Protein AF-A0A7V4SNP7-F1 (afdb_monomer_lit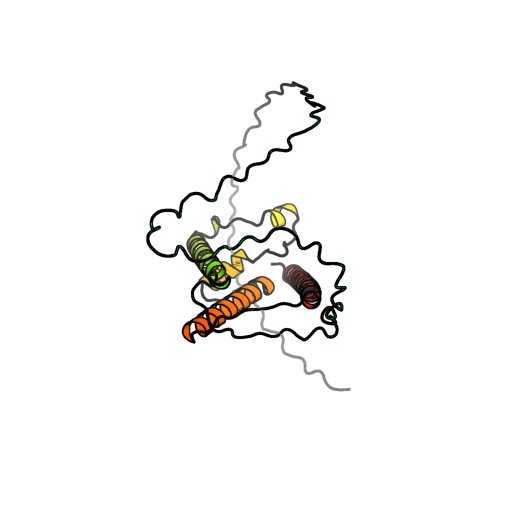e)

Radius of gyration: 34.46 Å; chains: 1; bounding box: 73×53×109 Å

Secondary structure (DSSP, 8-state):
-----PPPPPPP---------------PPP-----------------------------------S--S--SS----------------------------------EEEEPPTTPPPPHHHHHHHHHHHHHHHHHHHHHS-GGGSPP-HHHHHHSS--TTTTHHHHHHHHHTT-HHHHHHH-HHHHHHHHHHHHHHHHHHHHHHTTEEEE-PPPHHHHHHHHHHHHHHHHHHHHHHHHHT-

pLDDT: mean 73.19, std 19.23, range [41.56, 97.31]

Sequence (242 aa):
MALRRALPAPPGRRRALAGRRLDGPERHPGVGSRGRRARPEGTSGHGRPAGGRLRGAGSGLEGCRSHLRTARGAARACRIGPGGVGQGGSRPREGLPRVGGEAPMKIRPARARRGDVPPAWVFVALGGVLFAAGALAVSLLPERFHPQCGFHAVSGHPCPTCGATRSVLLLARLRPLDAFRTNPLFASAVAVVLLWIGAGVAARLAGRNLYVEVGAREEKWWWFALLGAFLVNWVYLWRAGV

Foldseek 3Di:
DDDDDDDDDDDDPDDDPDDDPPPDPDDDDDDDDDDDDDDDDDDDDDDDDDDDDDDDPDDDPPDPPDPPDDDDDDPDDPPDDDDDPDDDDPDPPPDDPPPPDDDPWDWDWDQDDDPDDPDPLVVVVVVVVVVLVVLLVVLPDDPVPPDDDPCCVPPVADDLCRQLSVLSSCVNVVNLVVSCLSQVVNSVVVVVSVVVSVVQVVCVVVSIGTDGDADPVNVVVVVVVNVVVSVVRRVSCRVVVD

Structure (mmCIF, N/CA/C/O backbone):
data_AF-A0A7V4SNP7-F1
#
_entry.id   AF-A0A7V4SNP7-F1
#
loop_
_atom_site.group_PDB
_atom_site.id
_atom_site.type_symbol
_atom_site.label_atom_id
_atom_site.label_alt_id
_atom_site.label_comp_id
_atom_site.label_asym_id
_atom_site.label_entity_id
_atom_site.label_seq_id
_atom_site.pdbx_PDB_ins_code
_atom_site.Cartn_x
_atom_site.Cartn_y
_atom_site.Cartn_z
_atom_site.occupancy
_atom_site.B_iso_or_equiv
_atom_site.auth_seq_id
_atom_site.auth_comp_id
_atom_site.auth_asym_id
_atom_site.auth_atom_id
_atom_site.pdbx_PDB_model_num
ATOM 1 N N . MET A 1 1 ? -24.433 -30.015 -32.289 1.00 44.31 1 MET A N 1
ATOM 2 C CA . MET A 1 1 ? -23.596 -29.437 -33.365 1.00 44.31 1 MET A CA 1
ATOM 3 C C . MET A 1 1 ? -24.005 -27.985 -33.565 1.00 44.31 1 MET A C 1
ATOM 5 O O . MET A 1 1 ? -24.957 -27.722 -34.281 1.00 44.31 1 MET A O 1
ATOM 9 N N . ALA A 1 2 ? -23.364 -27.054 -32.855 1.00 47.72 2 ALA A N 1
ATOM 10 C CA . ALA A 1 2 ? -23.685 -25.628 -32.910 1.00 47.72 2 ALA A CA 1
ATOM 11 C C . ALA A 1 2 ? -22.497 -24.867 -33.513 1.00 47.72 2 ALA A C 1
ATOM 13 O O . ALA A 1 2 ? -21.365 -24.997 -33.043 1.00 47.72 2 ALA A O 1
ATOM 14 N N . LEU A 1 3 ? -22.777 -24.129 -34.590 1.00 47.72 3 LEU A N 1
ATOM 15 C CA . LEU A 1 3 ? -21.830 -23.364 -35.396 1.00 47.72 3 LEU A CA 1
ATOM 16 C C . LEU A 1 3 ? -21.031 -22.363 -34.545 1.00 47.72 3 LEU A C 1
ATOM 18 O O . LEU A 1 3 ? -21.571 -21.375 -34.047 1.00 47.72 3 LEU A O 1
ATOM 22 N N . ARG A 1 4 ? -19.711 -22.568 -34.464 1.00 49.66 4 ARG A N 1
ATOM 23 C CA . ARG A 1 4 ? -18.749 -21.524 -34.090 1.00 49.66 4 ARG A CA 1
ATOM 24 C C . ARG A 1 4 ? -18.678 -20.502 -35.225 1.00 49.66 4 ARG A C 1
ATOM 26 O O . ARG A 1 4 ? -18.083 -20.770 -36.264 1.00 49.66 4 ARG A O 1
ATOM 33 N N . ARG A 1 5 ? -19.271 -19.324 -35.021 1.00 59.69 5 ARG A N 1
ATOM 34 C CA . ARG A 1 5 ? -19.014 -18.144 -35.856 1.00 59.69 5 ARG A CA 1
ATOM 35 C C . ARG A 1 5 ? -17.550 -17.734 -35.683 1.00 59.69 5 ARG A C 1
ATOM 37 O O . ARG A 1 5 ? -17.129 -17.378 -34.585 1.00 59.69 5 ARG A O 1
ATOM 44 N N . ALA A 1 6 ? -16.786 -17.834 -36.766 1.00 53.50 6 ALA A N 1
ATOM 45 C CA . ALA A 1 6 ? -15.424 -17.338 -36.861 1.00 53.50 6 ALA A CA 1
ATOM 46 C C . ALA A 1 6 ? -15.430 -15.808 -36.721 1.00 53.50 6 ALA A C 1
ATOM 48 O O . ALA A 1 6 ? -16.070 -15.107 -37.503 1.00 53.50 6 ALA A O 1
ATOM 49 N N . LEU A 1 7 ? -14.744 -15.300 -35.698 1.00 66.00 7 LEU A N 1
ATOM 50 C CA . LEU A 1 7 ? -14.445 -13.877 -35.565 1.00 66.00 7 LEU A CA 1
ATOM 51 C C . LEU A 1 7 ? -13.391 -13.490 -36.619 1.00 66.00 7 LEU A C 1
ATOM 53 O O . LEU A 1 7 ? -12.417 -14.230 -36.786 1.00 66.00 7 LEU A O 1
ATOM 57 N N . PRO A 1 8 ? -13.550 -12.356 -37.322 1.00 62.28 8 PRO A N 1
ATOM 58 C CA . PRO A 1 8 ? -12.557 -11.877 -38.274 1.00 62.28 8 PRO A CA 1
ATOM 59 C C . PRO A 1 8 ? -11.259 -11.487 -37.554 1.00 62.28 8 PRO A C 1
ATOM 61 O O . PRO A 1 8 ? -11.272 -10.825 -36.515 1.00 62.28 8 PRO A O 1
ATOM 64 N N . ALA A 1 9 ? -10.130 -11.915 -38.120 1.00 64.62 9 ALA A N 1
ATOM 65 C CA . ALA A 1 9 ? -8.796 -11.582 -37.643 1.00 64.62 9 ALA A CA 1
ATOM 66 C C . ALA A 1 9 ? -8.545 -10.059 -37.710 1.00 64.62 9 ALA A C 1
ATOM 68 O O . ALA A 1 9 ? -8.960 -9.417 -38.678 1.00 64.62 9 ALA A O 1
ATOM 69 N N . PRO A 1 10 ? -7.850 -9.464 -36.722 1.00 65.94 10 PRO A N 1
ATOM 70 C CA . PRO A 1 10 ? -7.510 -8.049 -36.768 1.00 65.94 10 PRO A CA 1
ATOM 71 C C . PRO A 1 10 ? -6.549 -7.749 -37.937 1.00 65.94 10 PRO A C 1
ATOM 73 O O . PRO A 1 10 ? -5.595 -8.504 -38.156 1.00 65.94 10 PRO A O 1
ATOM 76 N N . PRO A 1 11 ? -6.760 -6.647 -38.682 1.00 61.69 11 PRO A N 1
ATOM 77 C CA . PRO A 1 11 ? -5.901 -6.259 -39.792 1.00 61.69 11 PRO A CA 1
ATOM 78 C C . PRO A 1 11 ? -4.483 -5.941 -39.303 1.00 61.69 11 PRO A C 1
ATOM 80 O O . PRO A 1 11 ? -4.262 -5.259 -38.300 1.00 61.69 11 PRO A O 1
ATOM 83 N N . GLY A 1 12 ? -3.512 -6.492 -40.028 1.00 47.59 12 GLY A N 1
ATOM 84 C CA . GLY A 1 12 ? -2.104 -6.524 -39.670 1.00 47.59 12 GLY A CA 1
ATOM 85 C C . GLY A 1 12 ? -1.452 -5.155 -39.475 1.00 47.59 12 GLY A C 1
ATOM 86 O O . GLY A 1 12 ? -1.421 -4.318 -40.373 1.00 47.59 12 GLY A O 1
ATOM 87 N N . ARG A 1 13 ? -0.759 -5.004 -38.341 1.00 52.72 13 ARG A N 1
ATOM 88 C CA . ARG A 1 13 ? 0.402 -4.114 -38.211 1.00 52.72 13 ARG A CA 1
ATOM 89 C C . ARG A 1 13 ? 1.592 -4.744 -38.939 1.00 52.72 13 ARG A C 1
ATOM 91 O O . ARG A 1 13 ? 2.485 -5.324 -38.329 1.00 52.72 13 ARG A O 1
ATOM 98 N N . ARG A 1 14 ? 1.599 -4.649 -40.266 1.00 53.78 14 ARG A N 1
ATOM 99 C CA . ARG A 1 14 ? 2.812 -4.791 -41.080 1.00 53.78 14 ARG A CA 1
ATOM 100 C C . ARG A 1 14 ? 3.051 -3.456 -41.780 1.00 53.78 14 ARG A C 1
ATOM 102 O O . ARG A 1 14 ? 2.162 -2.997 -42.482 1.00 53.78 14 ARG A O 1
ATOM 109 N N . ARG A 1 15 ? 4.273 -2.927 -41.621 1.00 49.66 15 ARG A N 1
ATOM 110 C CA . ARG A 1 15 ? 4.917 -1.770 -42.295 1.00 49.66 15 ARG A CA 1
ATOM 111 C C . ARG A 1 15 ? 5.108 -0.515 -41.436 1.00 49.66 15 ARG A C 1
ATOM 113 O O . ARG A 1 15 ? 4.323 0.418 -41.497 1.00 49.66 15 ARG A O 1
ATOM 120 N N . ALA A 1 16 ? 6.236 -0.494 -40.724 1.00 49.78 16 ALA A N 1
ATOM 121 C CA . ALA A 1 16 ? 7.155 0.651 -40.663 1.00 49.78 16 ALA A CA 1
ATOM 122 C C . ALA A 1 16 ? 8.521 0.191 -40.104 1.00 49.78 16 ALA A C 1
ATOM 124 O O . ALA A 1 16 ? 9.009 0.694 -39.101 1.00 49.78 16 ALA A O 1
ATOM 125 N N . LEU A 1 17 ? 9.125 -0.820 -40.734 1.00 54.94 17 LEU A N 1
ATOM 126 C CA . LEU A 1 17 ? 10.564 -1.085 -40.630 1.00 54.94 17 LEU A CA 1
ATOM 127 C C . LEU A 1 17 ? 11.127 -0.887 -42.034 1.00 54.94 17 LEU A C 1
ATOM 129 O O . LEU A 1 17 ? 11.341 -1.832 -42.786 1.00 54.94 17 LEU A O 1
ATOM 133 N N . ALA A 1 18 ? 11.252 0.383 -42.408 1.00 45.16 18 ALA A N 1
ATOM 134 C CA . ALA A 1 18 ? 11.969 0.822 -43.588 1.00 45.16 18 ALA A CA 1
ATOM 135 C C . ALA A 1 18 ? 13.131 1.697 -43.107 1.00 45.16 18 ALA A C 1
ATOM 137 O O . ALA A 1 18 ? 12.929 2.813 -42.642 1.00 45.16 18 ALA A O 1
ATOM 138 N N . GLY A 1 19 ? 14.337 1.134 -43.182 1.00 50.09 19 GLY A N 1
ATOM 139 C CA . GLY A 1 19 ? 15.565 1.870 -43.467 1.00 50.09 19 GLY A CA 1
ATOM 140 C C . GLY A 1 19 ? 16.048 2.903 -42.447 1.00 50.09 19 GLY A C 1
ATOM 141 O O . GLY A 1 19 ? 16.008 4.098 -42.713 1.00 50.09 19 GLY A O 1
ATOM 142 N N . ARG A 1 20 ? 16.707 2.443 -41.380 1.00 49.31 20 ARG A N 1
ATOM 143 C CA . ARG A 1 20 ? 17.979 3.064 -40.976 1.00 49.31 20 ARG A CA 1
ATOM 144 C C . ARG A 1 20 ? 19.061 1.995 -40.960 1.00 49.31 20 ARG A C 1
ATOM 146 O O . ARG A 1 20 ? 19.220 1.275 -39.982 1.00 49.31 20 ARG A O 1
ATOM 153 N N . ARG A 1 21 ? 19.782 1.904 -42.081 1.00 49.91 21 ARG A N 1
ATOM 154 C CA . ARG A 1 21 ? 21.168 1.437 -42.082 1.00 49.91 21 ARG A CA 1
ATOM 155 C C . ARG A 1 21 ? 21.954 2.427 -41.227 1.00 49.91 21 ARG A C 1
ATOM 157 O O . ARG A 1 21 ? 22.055 3.594 -41.591 1.00 49.91 21 ARG A O 1
ATOM 164 N N . LEU A 1 22 ? 22.452 1.972 -40.088 1.00 55.22 22 LEU A N 1
ATOM 165 C CA . LEU A 1 22 ? 23.609 2.576 -39.443 1.00 55.22 22 LEU A CA 1
ATOM 166 C C . LEU A 1 22 ? 24.763 1.611 -39.695 1.00 55.22 22 LEU A C 1
ATOM 168 O O . LEU A 1 22 ? 25.078 0.765 -38.867 1.00 55.22 22 LEU A O 1
ATOM 172 N N . ASP A 1 23 ? 25.319 1.708 -40.900 1.00 50.81 23 ASP A N 1
ATOM 173 C CA . ASP A 1 23 ? 26.666 1.233 -41.176 1.00 50.81 23 ASP A CA 1
ATOM 174 C C . ASP A 1 23 ? 27.617 2.248 -40.530 1.00 50.81 23 ASP A C 1
ATOM 176 O O . ASP A 1 23 ? 27.733 3.389 -40.977 1.00 50.81 23 ASP A O 1
ATOM 180 N N . GLY A 1 24 ? 28.244 1.852 -39.426 1.00 48.44 24 GLY A N 1
ATOM 181 C CA . GLY A 1 24 ? 29.235 2.652 -38.718 1.00 48.44 24 GLY A CA 1
ATOM 182 C C . GLY A 1 24 ? 30.066 1.761 -37.797 1.00 48.44 24 GLY A C 1
ATOM 183 O O . GLY A 1 24 ? 29.569 1.370 -36.742 1.00 48.44 24 GLY A O 1
ATOM 184 N N . PRO A 1 25 ? 31.309 1.399 -38.166 1.00 54.97 25 PRO A N 1
ATOM 185 C CA . PRO A 1 25 ? 32.201 0.659 -37.288 1.00 54.97 25 PRO A CA 1
ATOM 186 C C . PRO A 1 25 ? 32.805 1.62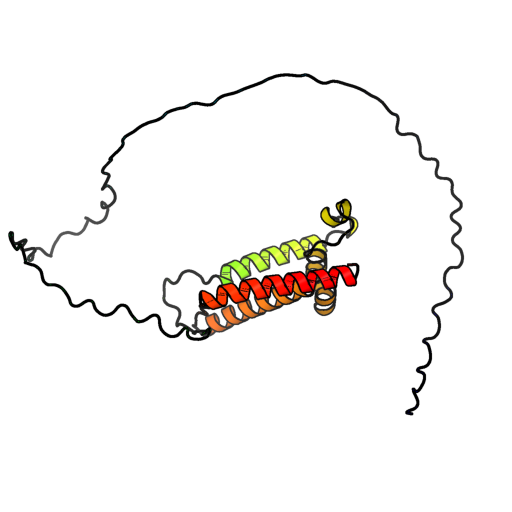6 -36.264 1.00 54.97 25 PRO A C 1
ATOM 188 O O . PRO A 1 25 ? 33.862 2.215 -36.499 1.00 54.97 25 PRO A O 1
ATOM 191 N N . GLU A 1 26 ? 32.144 1.805 -35.119 1.00 49.28 26 GLU A N 1
ATOM 192 C CA . GLU A 1 26 ? 32.788 2.447 -33.974 1.00 49.28 26 GLU A CA 1
ATOM 193 C C . GLU A 1 26 ? 33.845 1.503 -33.395 1.00 49.28 26 GLU A C 1
ATOM 195 O O . GLU A 1 26 ? 33.580 0.510 -32.718 1.00 49.28 26 GLU A O 1
ATOM 200 N N . ARG A 1 27 ? 35.090 1.831 -33.735 1.00 48.59 27 ARG A N 1
ATOM 201 C CA . ARG A 1 27 ? 36.311 1.294 -33.151 1.00 48.59 27 ARG A CA 1
ATOM 202 C C . ARG A 1 27 ? 36.305 1.602 -31.654 1.00 48.59 27 ARG A C 1
ATOM 204 O O . ARG A 1 27 ? 36.492 2.751 -31.267 1.00 48.59 27 ARG A O 1
ATOM 211 N N . HIS A 1 28 ? 36.146 0.584 -30.815 1.00 49.47 28 HIS A N 1
ATOM 212 C CA . HIS A 1 28 ? 36.450 0.701 -29.391 1.00 49.47 28 HIS A CA 1
ATOM 213 C C . HIS A 1 28 ? 37.970 0.859 -29.192 1.00 49.47 28 HIS A C 1
ATOM 215 O O . HIS A 1 28 ? 38.726 -0.025 -29.604 1.00 49.47 28 HIS A O 1
ATOM 221 N N . PRO A 1 29 ? 38.451 1.941 -28.548 1.00 56.22 29 PRO A N 1
ATOM 222 C CA . PRO A 1 29 ? 39.824 2.021 -28.074 1.00 56.22 29 PRO A CA 1
ATOM 223 C C . PRO A 1 29 ? 40.001 1.087 -26.874 1.00 56.22 29 PRO A C 1
ATOM 225 O O . PRO A 1 29 ? 39.192 1.080 -25.945 1.00 56.22 29 PRO A O 1
ATOM 228 N N . GLY A 1 30 ? 41.069 0.292 -26.911 1.00 44.97 30 GLY A N 1
ATOM 229 C CA . GLY A 1 30 ? 41.415 -0.675 -25.879 1.00 44.97 30 GLY A CA 1
ATOM 230 C C . GLY A 1 30 ? 41.588 -0.037 -24.503 1.00 44.97 30 GLY A C 1
ATOM 231 O O . GLY A 1 30 ? 42.415 0.851 -24.306 1.00 44.97 30 GLY A O 1
ATOM 232 N N . VAL A 1 31 ? 40.841 -0.553 -23.528 1.00 53.84 31 VAL A N 1
ATOM 233 C CA . VAL A 1 31 ? 41.118 -0.327 -22.111 1.00 53.84 31 VAL A CA 1
ATOM 234 C C . VAL A 1 31 ? 42.176 -1.338 -21.693 1.00 53.84 31 VAL A C 1
ATOM 236 O O . VAL A 1 31 ? 41.939 -2.544 -21.627 1.00 53.84 31 VAL A O 1
ATOM 239 N N . GLY A 1 32 ? 43.379 -0.811 -21.488 1.00 50.78 32 GLY A N 1
ATOM 240 C CA . GLY A 1 32 ? 44.572 -1.556 -21.134 1.00 50.78 32 GLY A CA 1
ATOM 241 C C . GLY A 1 32 ? 44.461 -2.271 -19.791 1.00 50.78 32 GLY A C 1
ATOM 242 O O . GLY A 1 32 ? 44.121 -1.699 -18.758 1.00 50.78 32 GLY A O 1
ATOM 243 N N . SER A 1 33 ? 44.866 -3.532 -19.820 1.00 54.66 33 SER A N 1
ATOM 244 C CA . SER A 1 33 ? 45.256 -4.349 -18.683 1.00 54.66 33 SER A CA 1
ATOM 245 C C . SER A 1 33 ? 46.573 -3.850 -18.065 1.00 54.66 33 SER A C 1
ATOM 247 O O . SER A 1 33 ? 47.650 -4.129 -18.591 1.00 54.66 33 SER A O 1
ATOM 249 N N . ARG A 1 34 ? 46.505 -3.151 -16.928 1.00 49.28 34 ARG A N 1
ATOM 250 C CA . ARG A 1 34 ? 47.595 -2.959 -15.943 1.00 49.28 34 ARG A CA 1
ATOM 251 C C . ARG A 1 34 ? 46.923 -2.708 -14.585 1.00 49.28 34 ARG A C 1
ATOM 253 O O . ARG A 1 34 ? 46.016 -1.901 -14.516 1.00 49.28 34 ARG A O 1
ATOM 260 N N . GLY A 1 35 ? 47.270 -3.319 -13.464 1.00 48.00 35 GLY A N 1
ATOM 261 C CA . GLY A 1 35 ? 48.339 -4.241 -13.148 1.00 48.00 35 GLY A CA 1
ATOM 262 C C . GLY A 1 35 ? 48.181 -4.697 -11.694 1.00 48.00 35 GLY A C 1
ATOM 263 O O . GLY A 1 35 ? 47.460 -4.099 -10.898 1.00 48.00 35 GLY A O 1
ATOM 264 N N . ARG A 1 36 ? 48.872 -5.791 -11.385 1.00 50.94 36 ARG A N 1
ATOM 265 C CA . ARG A 1 36 ? 49.057 -6.375 -10.055 1.00 50.94 36 ARG A CA 1
ATOM 266 C C . ARG A 1 36 ? 49.510 -5.347 -9.015 1.00 50.94 36 ARG A C 1
ATOM 268 O O . ARG A 1 36 ? 50.391 -4.545 -9.311 1.00 50.94 36 ARG A O 1
ATOM 275 N N . ARG A 1 37 ? 49.002 -5.510 -7.792 1.00 49.25 37 ARG A N 1
ATOM 276 C CA . ARG A 1 37 ? 49.623 -5.352 -6.453 1.00 49.25 37 ARG A CA 1
ATOM 277 C C . ARG A 1 37 ? 48.478 -5.561 -5.448 1.00 49.25 37 ARG A C 1
ATOM 279 O O . ARG A 1 37 ? 47.366 -5.153 -5.737 1.00 49.25 37 ARG A O 1
ATOM 286 N N . ALA A 1 38 ? 48.594 -6.128 -4.263 1.00 45.19 38 ALA A N 1
ATOM 287 C CA . ALA A 1 38 ? 49.540 -6.987 -3.571 1.00 45.19 38 ALA A CA 1
ATOM 288 C C . ALA A 1 38 ? 48.777 -7.347 -2.275 1.00 45.19 38 ALA A C 1
ATOM 290 O O . ALA A 1 38 ? 48.193 -6.456 -1.657 1.00 45.19 38 ALA A O 1
ATOM 291 N N . ARG A 1 39 ? 48.728 -8.629 -1.889 1.00 48.88 39 ARG A N 1
ATOM 292 C CA . ARG A 1 39 ? 48.327 -9.029 -0.527 1.00 48.88 39 ARG A CA 1
ATOM 293 C C . ARG A 1 39 ? 49.269 -8.360 0.482 1.00 48.88 39 ARG A C 1
ATOM 295 O O . ARG A 1 39 ? 50.459 -8.237 0.190 1.00 48.88 39 ARG A O 1
ATOM 302 N N . PRO A 1 40 ? 48.769 -8.071 1.689 1.00 59.38 40 PRO A N 1
ATOM 303 C CA . PRO A 1 40 ? 49.430 -8.703 2.819 1.00 59.38 40 PRO A CA 1
ATOM 304 C C . PRO A 1 40 ? 48.464 -9.482 3.708 1.00 59.38 40 PRO A C 1
ATOM 306 O O . PRO A 1 40 ? 47.294 -9.151 3.889 1.00 59.38 40 PRO A O 1
ATOM 309 N N . GLU A 1 41 ? 49.033 -10.572 4.200 1.00 48.53 41 GLU A N 1
ATOM 310 C CA . GLU A 1 41 ? 48.582 -11.442 5.270 1.00 48.53 41 GLU A CA 1
ATOM 311 C C . GLU A 1 41 ? 48.664 -10.734 6.629 1.00 48.53 41 GLU A C 1
ATOM 313 O O . GLU A 1 41 ? 49.432 -9.789 6.808 1.00 48.53 41 GLU A O 1
ATOM 318 N N . GLY A 1 42 ? 47.926 -11.270 7.602 1.00 45.31 42 GLY A N 1
ATOM 319 C CA . GLY A 1 42 ? 48.069 -10.964 9.026 1.00 45.31 42 GLY A CA 1
ATOM 320 C C . GLY A 1 42 ? 46.799 -10.340 9.608 1.00 45.31 42 GLY A C 1
ATOM 321 O O . GLY A 1 42 ? 46.217 -9.441 9.025 1.00 45.31 42 GLY A O 1
ATOM 322 N N . THR A 1 43 ? 46.257 -10.764 10.740 1.00 46.88 43 THR A N 1
ATOM 323 C CA . THR A 1 43 ? 46.727 -11.717 11.743 1.00 46.88 43 THR A CA 1
ATOM 324 C C . THR A 1 43 ? 45.537 -12.057 12.631 1.00 46.88 43 THR A C 1
ATOM 326 O O . THR A 1 43 ? 44.674 -11.229 12.913 1.00 46.88 43 THR A O 1
ATOM 329 N N . SER A 1 44 ? 45.541 -13.306 13.061 1.00 51.03 44 SER A N 1
ATOM 330 C CA . SER A 1 44 ? 44.788 -13.932 14.137 1.00 51.03 44 SER A CA 1
ATOM 331 C C . SER A 1 44 ? 44.599 -13.034 15.367 1.00 51.03 44 SER A C 1
ATOM 333 O O . SER A 1 44 ? 45.554 -12.441 15.859 1.00 51.03 44 SER A O 1
ATOM 335 N N . GLY A 1 45 ? 43.386 -13.020 15.922 1.00 47.75 45 GLY A N 1
ATOM 336 C CA . GLY A 1 45 ? 43.076 -12.343 17.181 1.00 47.75 45 GLY A CA 1
ATOM 337 C C . GLY A 1 45 ? 41.915 -13.010 17.907 1.00 47.75 45 GLY A C 1
ATOM 338 O O . GLY A 1 45 ? 40.805 -12.490 17.939 1.00 47.75 45 GLY A O 1
ATOM 339 N N . HIS A 1 46 ? 42.168 -14.197 18.460 1.00 50.97 46 HIS A N 1
ATOM 340 C CA . HIS A 1 46 ? 41.322 -14.819 19.474 1.00 50.97 46 HIS A CA 1
ATOM 341 C C . HIS A 1 46 ? 41.286 -13.946 20.735 1.00 50.97 46 HIS A C 1
ATOM 343 O O . HIS A 1 46 ? 42.328 -13.631 21.299 1.00 50.97 46 HIS A O 1
ATOM 349 N N . GLY A 1 47 ? 40.085 -13.632 21.217 1.00 46.66 47 GLY A N 1
ATOM 350 C CA . GLY A 1 47 ? 39.881 -12.958 22.496 1.00 46.66 47 GLY A CA 1
ATOM 351 C C . GLY A 1 47 ? 38.522 -13.300 23.092 1.00 46.66 47 GLY A C 1
ATOM 352 O O . GLY A 1 47 ? 37.601 -12.493 23.052 1.00 46.66 47 GLY A O 1
ATOM 353 N N . ARG A 1 48 ? 38.389 -14.513 23.642 1.00 50.56 48 ARG A N 1
ATOM 354 C CA . ARG A 1 48 ? 37.393 -14.804 24.684 1.00 50.56 48 ARG A CA 1
ATOM 355 C C . ARG A 1 48 ? 37.908 -14.222 26.003 1.00 50.56 48 ARG A C 1
ATOM 357 O O . ARG A 1 48 ? 39.019 -14.577 26.388 1.00 50.56 48 ARG A O 1
ATOM 364 N N . PRO A 1 49 ? 37.076 -13.509 26.771 1.00 60.31 49 PRO A N 1
ATOM 365 C CA . PRO A 1 49 ? 37.155 -13.584 28.216 1.00 60.31 49 PRO A CA 1
ATOM 366 C C . PRO A 1 49 ? 35.967 -14.374 28.764 1.00 60.31 49 PRO A C 1
ATOM 368 O O . PRO A 1 49 ? 34.796 -14.103 28.498 1.00 60.31 49 PRO A O 1
ATOM 371 N N . ALA A 1 50 ? 36.329 -15.402 29.520 1.00 46.69 50 ALA A N 1
ATOM 372 C CA . ALA A 1 50 ? 35.469 -16.120 30.431 1.00 46.69 50 ALA A CA 1
ATOM 373 C C . ALA A 1 50 ? 35.125 -15.250 31.654 1.00 46.69 50 ALA A C 1
ATOM 375 O O . ALA A 1 50 ? 35.918 -14.414 32.068 1.00 46.69 50 ALA A O 1
ATOM 376 N N . GLY A 1 51 ? 33.990 -15.559 32.283 1.00 47.94 51 GLY A N 1
ATOM 377 C CA . GLY A 1 51 ? 33.868 -15.538 33.742 1.00 47.94 51 GLY A CA 1
ATOM 378 C C . GLY A 1 51 ? 33.681 -14.179 34.418 1.00 47.94 51 GLY A C 1
ATOM 379 O O . GLY A 1 51 ? 34.636 -13.556 34.856 1.00 47.94 51 GLY A O 1
ATOM 380 N N . GLY A 1 52 ? 32.420 -13.819 34.661 1.00 46.16 52 GLY A N 1
ATOM 381 C CA . GLY A 1 52 ? 32.027 -12.816 35.651 1.00 46.16 52 GLY A CA 1
ATOM 382 C C . GLY A 1 52 ? 30.818 -13.306 36.441 1.00 46.16 52 GLY A C 1
ATOM 383 O O . GLY A 1 52 ? 29.678 -13.118 36.033 1.00 46.16 52 GLY A O 1
ATOM 384 N N . ARG A 1 53 ? 31.082 -14.009 37.545 1.00 47.66 53 ARG A N 1
ATOM 385 C CA . ARG A 1 53 ? 30.100 -14.474 38.530 1.00 47.66 53 ARG A CA 1
ATOM 386 C C . ARG A 1 53 ? 29.641 -13.305 39.416 1.00 47.66 53 ARG A C 1
ATOM 388 O O . ARG A 1 53 ? 30.471 -12.542 39.883 1.00 47.66 53 ARG A O 1
ATOM 395 N N . LEU A 1 54 ? 28.363 -13.377 39.795 1.00 47.56 54 LEU A N 1
ATOM 396 C CA . LEU A 1 54 ? 27.789 -13.049 41.110 1.00 47.56 54 LEU A CA 1
ATOM 397 C C . LEU A 1 54 ? 27.570 -11.584 41.543 1.00 47.56 54 LEU A C 1
ATOM 399 O O . LEU A 1 54 ? 28.492 -10.798 41.691 1.00 47.56 54 LEU A O 1
ATOM 403 N N . ARG A 1 55 ? 26.325 -11.408 42.018 1.00 47.72 55 ARG A N 1
ATOM 404 C CA . ARG A 1 55 ? 25.860 -10.616 43.174 1.00 47.72 55 ARG A CA 1
ATOM 405 C C . ARG A 1 55 ? 25.778 -9.099 43.009 1.00 47.72 55 ARG A C 1
ATOM 407 O O . ARG A 1 55 ? 26.767 -8.388 42.972 1.00 47.72 55 ARG A O 1
ATOM 414 N N . GLY A 1 56 ? 24.539 -8.627 43.097 1.00 41.56 56 GLY A N 1
ATOM 415 C CA . GLY A 1 56 ? 24.200 -7.234 43.345 1.00 41.56 56 GLY A CA 1
ATOM 416 C C . GLY A 1 56 ? 22.716 -7.091 43.650 1.00 41.56 56 GLY A C 1
ATOM 417 O O . GLY A 1 56 ? 21.973 -6.531 42.856 1.00 41.56 56 GLY A O 1
ATOM 418 N N . ALA A 1 57 ? 22.274 -7.647 44.781 1.00 50.72 57 ALA A N 1
ATOM 419 C CA . ALA A 1 57 ? 21.064 -7.174 45.438 1.00 50.72 57 ALA A CA 1
ATOM 420 C C . ALA A 1 57 ? 21.320 -5.715 45.842 1.00 50.72 57 ALA A C 1
ATOM 422 O O . ALA A 1 57 ? 22.194 -5.450 46.662 1.00 50.72 57 ALA A O 1
ATOM 423 N N . GLY A 1 58 ? 20.611 -4.788 45.206 1.00 42.88 58 GLY A N 1
ATOM 424 C CA . GLY A 1 58 ? 20.747 -3.353 45.420 1.00 42.88 58 GLY A CA 1
ATOM 425 C C . GLY A 1 58 ? 19.371 -2.715 45.438 1.00 42.88 58 GLY A C 1
ATOM 426 O O . GLY A 1 58 ? 18.828 -2.333 44.408 1.00 42.88 58 GLY A O 1
ATOM 427 N N . SER A 1 59 ? 18.809 -2.666 46.638 1.00 52.25 59 SER A N 1
ATOM 428 C CA . SER A 1 59 ? 17.785 -1.727 47.084 1.00 52.25 59 SER A CA 1
ATOM 429 C C . SER A 1 59 ? 18.004 -0.319 46.521 1.00 52.25 59 SER A C 1
ATOM 431 O O . SER A 1 59 ? 19.095 0.228 46.655 1.00 52.25 59 SER A O 1
ATOM 433 N N . GLY A 1 60 ? 16.955 0.285 45.965 1.00 42.88 60 GLY A N 1
ATOM 434 C CA . GLY A 1 60 ? 17.003 1.647 45.433 1.00 42.88 60 GLY A CA 1
ATOM 435 C C . GLY A 1 60 ? 15.614 2.251 45.271 1.00 42.88 60 GLY A C 1
ATOM 436 O O . GLY A 1 60 ? 15.228 2.666 44.184 1.00 42.88 60 GLY A O 1
ATOM 437 N N . LEU A 1 61 ? 14.843 2.247 46.360 1.00 51.19 61 LEU A N 1
ATOM 438 C CA . LEU A 1 61 ? 13.664 3.090 46.553 1.00 51.19 61 LEU A CA 1
ATOM 439 C C . LEU A 1 61 ? 14.097 4.566 46.616 1.00 51.19 61 LEU A C 1
ATOM 441 O O . LEU A 1 61 ? 14.115 5.154 47.689 1.00 51.19 61 LEU A O 1
ATOM 445 N N . GLU A 1 62 ? 14.448 5.181 45.490 1.00 52.56 62 GLU A N 1
ATOM 446 C CA . GLU A 1 62 ? 14.722 6.623 45.433 1.00 52.56 62 GLU A CA 1
ATOM 447 C C . GLU A 1 62 ? 14.087 7.233 44.186 1.00 52.56 62 GLU A C 1
ATOM 449 O O . GLU A 1 62 ? 14.673 7.323 43.114 1.00 52.56 62 GLU A O 1
ATOM 454 N N . GLY A 1 63 ? 12.828 7.642 44.334 1.00 44.84 63 GLY A N 1
ATOM 455 C CA . GLY A 1 63 ? 12.102 8.332 43.272 1.00 44.84 63 GLY A CA 1
ATOM 456 C C . GLY A 1 63 ? 10.735 8.861 43.691 1.00 44.84 63 GLY A C 1
ATOM 457 O O . GLY A 1 63 ? 9.838 8.935 42.865 1.00 44.84 63 GLY A O 1
ATOM 458 N N . CYS A 1 64 ? 10.541 9.191 44.973 1.00 43.06 64 CYS A N 1
ATOM 459 C CA . CYS A 1 64 ? 9.292 9.770 45.483 1.00 43.06 64 CYS A CA 1
ATOM 460 C C . CYS A 1 64 ? 9.571 10.992 46.379 1.00 43.06 64 CYS A C 1
ATOM 462 O O . CYS A 1 64 ? 9.111 11.079 47.516 1.00 43.06 64 CYS A O 1
ATOM 464 N N . ARG A 1 65 ? 10.364 11.947 45.874 1.00 52.94 65 ARG A N 1
ATOM 465 C CA . ARG A 1 65 ? 10.589 13.258 46.509 1.00 52.94 65 ARG A CA 1
ATOM 466 C C . ARG A 1 65 ? 10.402 14.388 45.497 1.00 52.94 65 ARG A C 1
ATOM 468 O O . ARG A 1 65 ? 11.361 14.837 44.885 1.00 52.94 65 ARG A O 1
ATOM 475 N N . SER A 1 66 ? 9.172 14.885 45.378 1.00 50.31 66 SER A N 1
ATOM 476 C CA . SER A 1 66 ? 8.931 16.264 44.908 1.00 50.31 66 SER A CA 1
ATOM 477 C C . SER A 1 66 ? 7.579 16.878 45.306 1.00 50.31 66 SER A C 1
ATOM 479 O O . SER A 1 66 ? 7.381 18.065 45.071 1.00 50.31 66 SER A O 1
ATOM 481 N N . HIS A 1 67 ? 6.682 16.173 46.007 1.00 48.22 67 HIS A N 1
ATOM 482 C CA . HIS A 1 67 ? 5.403 16.751 46.452 1.00 48.22 67 HIS A CA 1
ATOM 483 C C . HIS A 1 67 ? 5.278 16.845 47.979 1.00 48.22 67 HIS A C 1
ATOM 485 O O . HIS A 1 67 ? 4.426 16.214 48.591 1.00 48.22 67 HIS A O 1
ATOM 491 N N . LEU A 1 68 ? 6.119 17.679 48.598 1.00 50.28 68 LEU A N 1
ATOM 492 C CA . LEU A 1 68 ? 5.886 18.213 49.946 1.00 50.28 68 LEU A CA 1
ATOM 493 C C . LEU A 1 68 ? 6.206 19.713 49.977 1.00 50.28 68 LEU A C 1
ATOM 495 O O . LEU A 1 68 ? 7.205 20.154 50.536 1.00 50.28 68 LEU A O 1
ATOM 499 N N . ARG A 1 69 ? 5.322 20.513 49.378 1.00 52.44 69 ARG A N 1
ATOM 500 C CA . ARG A 1 69 ? 5.118 21.922 49.745 1.00 52.44 69 ARG A CA 1
ATOM 501 C C . ARG A 1 69 ? 3.638 22.248 49.635 1.00 52.44 69 ARG A C 1
ATOM 503 O O . ARG A 1 69 ? 3.200 22.766 48.618 1.00 52.44 69 ARG A O 1
ATOM 510 N N . THR A 1 70 ? 2.882 21.871 50.666 1.00 54.88 70 THR A N 1
ATOM 511 C CA . THR A 1 70 ? 1.693 22.573 51.203 1.00 54.88 70 THR A CA 1
ATOM 512 C C . THR A 1 70 ? 1.051 21.700 52.286 1.00 54.88 70 THR A C 1
ATOM 514 O O . THR A 1 70 ? -0.020 21.131 52.128 1.00 54.88 70 THR A O 1
ATOM 517 N N . ALA A 1 71 ? 1.740 21.574 53.422 1.00 48.00 71 ALA A N 1
ATOM 518 C CA . ALA A 1 71 ? 1.148 21.063 54.651 1.00 48.00 71 ALA A CA 1
ATOM 519 C C . ALA A 1 71 ? 0.803 22.250 55.557 1.00 48.00 71 ALA A C 1
ATOM 521 O O . ALA A 1 71 ? 1.647 22.725 56.309 1.00 48.00 71 ALA A O 1
ATOM 522 N N . ARG A 1 72 ? -0.445 22.720 55.490 1.00 51.00 72 ARG A N 1
ATOM 523 C CA . ARG A 1 72 ? -1.155 23.331 56.624 1.00 51.00 72 ARG A CA 1
ATOM 524 C C . ARG A 1 72 ? -2.641 23.040 56.446 1.00 51.00 72 ARG A C 1
ATOM 526 O O . ARG A 1 72 ? -3.335 23.766 55.749 1.00 51.00 72 ARG A O 1
ATOM 533 N N . GLY A 1 73 ? -3.102 21.956 57.070 1.00 51.72 73 GLY A N 1
ATOM 534 C CA . GLY A 1 73 ? -4.533 21.728 57.277 1.00 51.72 73 GLY A CA 1
ATOM 535 C C . GLY A 1 73 ? -5.075 20.381 56.811 1.00 51.72 73 GLY A C 1
ATOM 536 O O . GLY A 1 73 ? -6.008 20.360 56.027 1.00 51.72 73 GLY A O 1
ATOM 537 N N . ALA A 1 74 ? -4.546 19.262 57.312 1.00 49.19 74 ALA A N 1
ATOM 538 C CA . ALA A 1 74 ? -5.309 18.006 57.385 1.00 49.19 74 ALA A CA 1
ATOM 539 C C . ALA A 1 74 ? -4.672 17.031 58.387 1.00 49.19 74 ALA A C 1
ATOM 541 O O . ALA A 1 74 ? -4.427 15.864 58.101 1.00 49.19 74 ALA A O 1
ATOM 542 N N . ALA A 1 75 ? -4.382 17.517 59.595 1.00 48.88 75 ALA A N 1
ATOM 543 C CA . ALA A 1 75 ? -4.100 16.654 60.733 1.00 48.88 75 ALA A CA 1
ATOM 544 C C . ALA A 1 75 ? -5.421 16.057 61.241 1.00 48.88 75 ALA A C 1
ATOM 546 O O . ALA A 1 75 ? -5.968 16.527 62.233 1.00 48.88 75 ALA A O 1
ATOM 547 N N . ARG A 1 76 ? -5.970 15.053 60.545 1.00 48.72 76 ARG A N 1
ATOM 548 C CA . ARG A 1 76 ? -6.994 14.160 61.106 1.00 48.72 76 ARG A CA 1
ATOM 549 C C . ARG A 1 76 ? -6.779 12.723 60.624 1.00 48.72 76 ARG A C 1
ATOM 551 O O . ARG A 1 76 ? -7.067 12.380 59.488 1.00 48.72 76 ARG A O 1
ATOM 558 N N . ALA A 1 77 ? -6.316 11.910 61.574 1.00 50.91 77 ALA A N 1
ATOM 559 C CA . ALA A 1 77 ? -6.603 10.485 61.722 1.00 50.91 77 ALA A CA 1
ATOM 560 C C . ALA A 1 77 ? -6.034 9.502 60.679 1.00 50.91 77 ALA A C 1
ATOM 562 O O . ALA A 1 77 ? -6.779 8.781 60.025 1.00 50.91 77 ALA A O 1
ATOM 563 N N . CYS A 1 78 ? -4.709 9.333 60.665 1.00 42.66 78 CYS A N 1
ATOM 564 C CA . CYS A 1 78 ? -4.121 8.023 60.364 1.00 42.66 78 CYS A CA 1
ATOM 565 C C . CYS A 1 78 ? -3.887 7.288 61.690 1.00 42.66 78 CYS A C 1
ATOM 567 O O . CYS A 1 78 ? -2.858 7.451 62.342 1.00 42.66 78 CYS A O 1
ATOM 569 N N . ARG A 1 79 ? -4.894 6.527 62.129 1.00 48.84 79 ARG A N 1
ATOM 570 C CA . ARG A 1 79 ? -4.793 5.613 63.270 1.00 48.84 79 ARG A CA 1
ATOM 571 C C . ARG A 1 79 ? -4.245 4.286 62.730 1.00 48.84 79 ARG A C 1
ATOM 573 O O . ARG A 1 79 ? -5.005 3.454 62.251 1.00 48.84 79 ARG A O 1
ATOM 580 N N . ILE A 1 80 ? -2.922 4.129 62.741 1.00 52.38 80 ILE A N 1
ATOM 581 C CA . ILE A 1 80 ? -2.259 2.851 62.448 1.00 52.38 80 ILE A CA 1
ATOM 582 C C . ILE A 1 80 ? -2.425 1.978 63.696 1.00 52.38 80 ILE A C 1
ATOM 584 O O . ILE A 1 80 ? -1.774 2.210 64.711 1.00 52.38 80 ILE A O 1
ATOM 588 N N . GLY A 1 81 ? -3.364 1.033 63.647 1.00 52.19 81 GLY A N 1
ATOM 589 C CA . GLY A 1 81 ? -3.537 0.013 64.681 1.00 52.19 81 GLY A CA 1
ATOM 590 C C . GLY A 1 81 ? -2.563 -1.151 64.459 1.00 52.19 81 GLY A C 1
ATOM 591 O O . GLY A 1 81 ? -2.430 -1.601 63.318 1.00 52.19 81 GLY A O 1
ATOM 592 N N . PRO A 1 82 ? -1.880 -1.654 65.503 1.00 60.72 82 PRO A N 1
ATOM 593 C CA . PRO A 1 82 ? -1.074 -2.859 65.408 1.00 60.72 82 PRO A CA 1
ATOM 594 C C . PRO A 1 82 ? -1.956 -4.094 65.633 1.00 60.72 82 PRO A C 1
ATOM 596 O O . PRO A 1 82 ? -2.821 -4.098 66.503 1.00 60.72 82 PRO A O 1
ATOM 599 N N . GLY A 1 83 ? -1.691 -5.167 64.889 1.00 53.75 83 GLY A N 1
ATOM 600 C CA . GLY A 1 83 ? -2.138 -6.510 65.264 1.00 53.75 83 GLY A CA 1
ATOM 601 C C . GLY A 1 83 ? -3.499 -6.922 64.710 1.00 53.75 83 GLY A C 1
ATOM 602 O O . GLY A 1 83 ? -4.536 -6.749 65.336 1.00 53.75 83 GLY A O 1
ATOM 603 N N . GLY A 1 84 ? -3.467 -7.573 63.551 1.00 46.31 84 GLY A N 1
ATOM 604 C CA . GLY A 1 84 ? -4.602 -8.305 63.005 1.00 46.31 84 GLY A CA 1
ATOM 605 C C . GLY A 1 84 ? -4.108 -9.403 62.078 1.00 46.31 84 GLY A C 1
ATOM 606 O O . GLY A 1 84 ? -4.185 -9.265 60.861 1.00 46.31 84 GLY A O 1
ATOM 607 N N . VAL A 1 85 ? -3.563 -10.480 62.652 1.00 54.88 85 VAL A N 1
ATOM 608 C CA . VAL A 1 85 ? -3.325 -11.749 61.947 1.00 54.88 85 VAL A CA 1
ATOM 609 C C . VAL A 1 85 ? -4.700 -12.363 61.662 1.00 54.88 85 VAL A C 1
ATOM 611 O O . VAL A 1 85 ? -5.215 -13.179 62.420 1.00 54.88 85 VAL A O 1
ATOM 614 N N . GLY A 1 86 ? -5.346 -11.867 60.606 1.00 51.09 86 GLY A N 1
ATOM 615 C CA . GLY A 1 86 ? -6.641 -12.335 60.130 1.00 51.09 86 GLY A CA 1
ATOM 616 C C . GLY A 1 86 ? -6.476 -13.629 59.346 1.00 51.09 86 GLY A C 1
ATOM 617 O O . GLY A 1 86 ? -5.947 -13.633 58.235 1.00 51.09 86 GLY A O 1
ATOM 618 N N . GLN A 1 87 ? -6.926 -14.727 59.947 1.00 52.97 87 GLN A N 1
ATOM 619 C CA . GLN A 1 87 ? -7.042 -16.038 59.325 1.00 52.97 87 GLN A CA 1
ATOM 620 C C . GLN A 1 87 ? -7.841 -15.971 58.012 1.00 52.97 87 GLN A C 1
ATOM 622 O O . GLN A 1 87 ? -8.991 -15.544 57.982 1.00 52.97 87 GLN A O 1
ATOM 627 N N . GLY A 1 88 ? -7.222 -16.447 56.931 1.00 50.81 88 GLY A N 1
ATOM 628 C CA . GLY A 1 88 ? -7.770 -17.556 56.144 1.00 50.81 88 GLY A CA 1
ATOM 629 C C . GLY A 1 88 ? -9.176 -17.421 55.556 1.00 50.81 88 GLY A C 1
ATOM 630 O O . GLY A 1 88 ? -9.880 -18.420 55.476 1.00 50.81 88 GLY A O 1
ATOM 631 N N . GLY A 1 89 ? -9.595 -16.238 55.111 1.00 47.41 89 GLY A N 1
ATOM 632 C CA . GLY A 1 89 ? -10.780 -16.105 54.264 1.00 47.41 89 GLY A CA 1
ATOM 633 C C . GLY A 1 89 ? -10.470 -16.563 52.840 1.00 47.41 89 GLY A C 1
ATOM 634 O O . GLY A 1 89 ? -10.029 -15.761 52.015 1.00 47.41 89 GLY A O 1
ATOM 635 N N . SER A 1 90 ? -10.685 -17.846 52.544 1.00 58.91 90 SER A N 1
ATOM 636 C CA . SER A 1 90 ? -10.749 -18.392 51.186 1.00 58.91 90 SER A CA 1
ATOM 637 C C . SER A 1 90 ? -11.873 -17.695 50.419 1.00 58.91 90 SER A C 1
ATOM 639 O O . SER A 1 90 ? -13.014 -18.150 50.383 1.00 58.91 90 SER A O 1
ATOM 641 N N . ARG A 1 91 ? -11.557 -16.541 49.816 1.00 56.03 91 ARG A N 1
ATOM 642 C CA . ARG A 1 91 ? -12.471 -15.866 48.896 1.00 56.03 91 ARG A CA 1
ATOM 643 C C . ARG A 1 91 ? -12.894 -16.890 47.841 1.00 56.03 91 ARG A C 1
ATOM 645 O O . ARG A 1 91 ? -12.006 -17.502 47.234 1.00 56.03 91 ARG A O 1
ATOM 652 N N . PRO A 1 92 ? -14.205 -17.112 47.634 1.00 56.53 92 PRO A N 1
ATOM 653 C CA . PRO A 1 92 ? -14.665 -17.953 46.545 1.00 56.53 92 PRO A CA 1
ATOM 654 C C . PRO A 1 92 ? -14.014 -17.406 45.281 1.00 56.53 92 PRO A C 1
ATOM 656 O O . PRO A 1 92 ? -14.070 -16.203 45.034 1.00 56.53 92 PRO A O 1
ATOM 659 N N . ARG A 1 93 ? -13.302 -18.272 44.549 1.00 56.28 93 ARG A N 1
ATOM 660 C CA . ARG A 1 93 ? -12.742 -17.950 43.237 1.00 56.28 93 ARG A CA 1
ATOM 661 C C . ARG A 1 93 ? -13.908 -17.464 42.380 1.00 56.28 93 ARG A C 1
ATOM 663 O O . ARG A 1 93 ? -14.628 -18.290 41.825 1.00 56.28 93 ARG A O 1
ATOM 670 N N . GLU A 1 94 ? -14.115 -16.147 42.328 1.00 57.12 94 GLU A N 1
ATOM 671 C CA . GLU A 1 94 ? -14.927 -15.489 41.314 1.00 57.12 94 GLU A CA 1
ATOM 672 C C . GLU A 1 94 ? -14.461 -16.078 39.996 1.00 57.12 94 GLU A C 1
ATOM 674 O O . GLU A 1 94 ? -13.283 -15.981 39.637 1.00 57.12 94 GLU A O 1
ATOM 679 N N . GLY A 1 95 ? -15.363 -16.851 39.390 1.00 56.34 95 GLY A N 1
ATOM 680 C CA . GLY A 1 95 ? -15.065 -17.673 38.239 1.00 56.34 95 GLY A CA 1
ATOM 681 C C . GLY A 1 95 ? -14.380 -16.809 37.202 1.00 56.34 95 GLY A C 1
ATOM 682 O O . GLY A 1 95 ? -14.969 -15.845 36.715 1.00 56.34 95 GLY A O 1
ATOM 683 N N . LEU A 1 96 ? -13.126 -17.156 36.898 1.00 61.97 96 LEU A N 1
ATOM 684 C CA . LEU A 1 96 ? -12.420 -16.643 35.734 1.00 61.97 96 LEU A CA 1
ATOM 685 C C . LEU A 1 96 ? -13.421 -16.635 34.575 1.00 61.97 96 LEU A C 1
ATOM 687 O O . LEU A 1 96 ? -14.022 -17.688 34.320 1.00 61.97 96 LEU A O 1
ATOM 691 N N . PRO A 1 97 ? -13.662 -15.476 33.933 1.00 64.50 97 PRO A N 1
ATOM 692 C CA . PRO A 1 97 ? -14.645 -15.374 32.871 1.00 64.50 97 PRO A CA 1
ATOM 693 C C . PRO A 1 97 ? -14.352 -16.486 31.873 1.00 64.50 97 PRO A C 1
ATOM 695 O O . PRO A 1 97 ? -13.243 -16.576 31.342 1.00 64.50 97 PRO A O 1
ATOM 698 N N . ARG A 1 98 ? -15.322 -17.392 31.701 1.00 59.38 98 ARG A N 1
ATOM 699 C CA . ARG A 1 98 ? -15.237 -18.488 30.738 1.00 59.38 98 ARG A CA 1
ATOM 700 C C . ARG A 1 98 ? -14.888 -17.854 29.395 1.00 59.38 98 ARG A C 1
ATOM 702 O O . ARG A 1 98 ? -15.716 -17.163 28.807 1.00 59.38 98 ARG A O 1
ATOM 709 N N . VAL A 1 99 ? -13.662 -18.085 28.930 1.00 61.47 99 VAL A N 1
ATOM 710 C CA . VAL A 1 99 ? -13.210 -17.790 27.567 1.00 61.47 99 VAL A CA 1
ATOM 711 C C . VAL A 1 99 ? -13.931 -18.785 26.658 1.00 61.47 99 VAL A C 1
ATOM 713 O O . VAL A 1 99 ? -13.392 -19.814 26.271 1.00 61.47 99 VAL A O 1
ATOM 716 N N . GLY A 1 100 ? -15.225 -18.564 26.454 1.00 56.75 100 GLY A N 1
ATOM 717 C CA . GLY A 1 100 ? -16.128 -19.491 25.789 1.00 56.75 100 GLY A CA 1
ATOM 718 C C . GLY A 1 100 ? -17.006 -18.724 24.823 1.00 56.75 100 GLY A C 1
ATOM 719 O O . GLY A 1 100 ? -18.098 -18.305 25.186 1.00 56.75 100 GLY A O 1
ATOM 720 N N . GLY A 1 101 ? -16.495 -18.529 23.609 1.00 58.28 101 GLY A N 1
ATOM 721 C CA . GLY A 1 101 ? -17.201 -17.876 22.511 1.00 58.28 101 GLY A CA 1
ATOM 722 C C . GLY A 1 101 ? -16.382 -16.735 21.927 1.00 58.28 101 GLY A C 1
ATOM 723 O O . GLY A 1 101 ? -16.527 -15.586 22.335 1.00 58.28 101 GLY A O 1
ATOM 724 N N . GLU A 1 102 ? -15.503 -17.057 20.979 1.00 59.28 102 GLU A N 1
ATOM 725 C CA . GLU A 1 102 ? -14.804 -16.066 20.159 1.00 59.28 102 GLU A CA 1
ATOM 726 C C . GLU A 1 102 ? -15.853 -15.309 19.330 1.00 59.28 102 GLU A C 1
ATOM 728 O O . GLU A 1 102 ? -16.410 -15.840 18.370 1.00 59.28 102 GLU A O 1
ATOM 733 N N . ALA A 1 103 ? -16.192 -14.091 19.754 1.00 59.28 103 ALA A N 1
ATOM 734 C CA . ALA A 1 103 ? -17.101 -13.230 19.011 1.00 59.28 103 ALA A CA 1
ATOM 735 C C . ALA A 1 103 ? -16.401 -12.695 17.743 1.00 59.28 103 ALA A C 1
ATOM 737 O O . ALA A 1 103 ? -15.208 -12.390 17.806 1.00 59.28 103 ALA A O 1
ATOM 738 N N . PRO A 1 104 ? -17.124 -12.554 16.616 1.00 72.69 104 PRO A N 1
ATOM 739 C CA . PRO A 1 104 ? -16.562 -12.077 15.351 1.00 72.69 104 PRO A CA 1
ATOM 740 C C . PRO A 1 104 ? -16.010 -10.648 15.460 1.00 72.69 104 PRO A C 1
ATOM 742 O O . PRO A 1 104 ? -16.520 -9.851 16.257 1.00 72.69 104 PRO A O 1
ATOM 745 N N . MET A 1 105 ? -15.018 -10.325 14.617 1.00 69.75 105 MET A N 1
ATOM 746 C CA . MET A 1 105 ? -14.430 -8.991 14.429 1.00 69.75 105 MET A CA 1
ATOM 747 C C . MET A 1 105 ? -15.474 -7.872 14.581 1.00 69.75 105 MET A C 1
ATOM 749 O O . MET A 1 105 ? -16.395 -7.736 13.772 1.00 69.75 105 MET A O 1
ATOM 753 N N . LYS A 1 106 ? -15.334 -7.042 15.624 1.00 78.25 106 LYS A N 1
ATOM 754 C CA . LYS A 1 106 ? -16.294 -5.975 15.940 1.00 78.25 106 LYS A CA 1
ATOM 755 C C . LYS A 1 106 ? -15.608 -4.615 15.926 1.00 78.25 106 LYS A C 1
ATOM 757 O O . LYS A 1 106 ? -14.924 -4.242 16.871 1.00 78.25 106 LYS A O 1
ATOM 762 N N . ILE A 1 107 ? -15.856 -3.835 14.876 1.00 77.19 107 ILE A N 1
ATOM 763 C CA . ILE A 1 107 ? -15.440 -2.429 14.814 1.00 77.19 107 ILE A CA 1
ATOM 764 C C . ILE A 1 107 ? -16.322 -1.643 15.792 1.00 77.19 107 ILE A C 1
ATOM 766 O O . ILE A 1 107 ? -17.525 -1.490 15.565 1.00 77.19 107 ILE A O 1
ATOM 770 N N . ARG A 1 108 ? -15.751 -1.167 16.905 1.00 75.88 108 ARG A N 1
ATOM 771 C CA . ARG A 1 108 ? -16.480 -0.369 17.902 1.00 75.88 108 ARG A CA 1
ATOM 772 C C . ARG A 1 108 ? -16.080 1.106 17.800 1.00 75.88 108 ARG A C 1
ATOM 774 O O . ARG A 1 108 ? -14.929 1.438 18.079 1.00 75.88 108 ARG A O 1
ATOM 781 N N . PRO A 1 109 ? -17.005 2.018 17.453 1.00 76.56 109 PRO A N 1
ATOM 782 C CA . PRO A 1 109 ? -16.750 3.443 17.607 1.00 76.56 109 PRO A CA 1
ATOM 783 C C . PRO A 1 109 ? -16.738 3.787 19.102 1.00 76.56 109 PRO A C 1
ATOM 785 O O . PRO A 1 109 ? -17.748 3.629 19.788 1.00 76.56 109 PRO A O 1
ATOM 788 N N . ALA A 1 110 ? -15.606 4.271 19.609 1.00 79.06 110 ALA A N 1
ATOM 789 C CA . ALA A 1 110 ? -15.492 4.766 20.979 1.00 79.06 110 ALA A CA 1
ATOM 790 C C . ALA A 1 110 ? -15.507 6.302 20.983 1.00 79.06 110 ALA A C 1
ATOM 792 O O . ALA A 1 110 ? -14.997 6.941 20.060 1.00 79.06 110 ALA A O 1
ATOM 793 N N . ARG A 1 111 ? -16.093 6.926 22.013 1.00 80.38 111 ARG A N 1
ATOM 794 C CA . ARG A 1 111 ? -15.937 8.377 22.213 1.00 80.38 111 ARG A CA 1
ATOM 795 C C . ARG A 1 111 ? -14.486 8.661 22.586 1.00 80.38 111 ARG A C 1
ATOM 797 O O . ARG A 1 111 ? -13.962 8.011 23.487 1.00 80.38 111 ARG A O 1
ATOM 804 N N . ALA A 1 112 ? -13.873 9.631 21.914 1.00 76.31 112 ALA A N 1
ATOM 805 C CA . ALA A 1 112 ? -12.517 10.061 22.229 1.00 76.31 112 ALA A CA 1
ATOM 806 C C . ALA A 1 112 ? -12.464 10.616 23.663 1.00 76.31 112 ALA A C 1
ATOM 808 O O . ALA A 1 112 ? -13.229 11.529 23.995 1.00 76.31 112 ALA A O 1
ATOM 809 N N . ARG A 1 113 ? -11.588 10.076 24.519 1.00 79.62 113 ARG A N 1
ATOM 810 C CA . ARG A 1 113 ? -11.317 10.639 25.847 1.00 79.62 113 ARG A CA 1
ATOM 811 C C . ARG A 1 113 ? -10.116 11.578 25.775 1.00 79.62 113 ARG A C 1
ATOM 813 O O . ARG A 1 113 ? -9.201 11.433 24.966 1.00 79.62 113 ARG A O 1
ATOM 820 N N . ARG A 1 114 ? -10.131 12.594 26.637 1.00 75.81 114 ARG A N 1
ATOM 821 C CA . ARG A 1 114 ? -9.021 13.541 26.778 1.00 75.81 114 ARG A CA 1
ATOM 822 C C . ARG A 1 114 ? -7.828 12.786 27.379 1.00 75.81 114 ARG A C 1
ATOM 824 O O . ARG A 1 114 ? -7.939 12.310 28.503 1.00 75.81 114 ARG A O 1
ATOM 831 N N . GLY A 1 115 ? -6.728 12.673 26.633 1.00 78.00 115 GLY A N 1
ATOM 832 C CA . GLY A 1 115 ? -5.520 11.944 27.052 1.00 78.00 115 GLY A CA 1
ATOM 833 C C . GLY A 1 115 ? -5.278 10.610 26.338 1.00 78.00 115 GLY A C 1
ATOM 834 O O . GLY A 1 115 ? -4.269 9.970 26.620 1.00 78.00 115 GLY A O 1
ATOM 835 N N . ASP A 1 116 ? -6.148 10.201 25.409 1.00 80.56 116 ASP A N 1
ATOM 836 C CA . ASP A 1 116 ? -5.883 9.023 24.580 1.00 80.56 116 ASP A CA 1
ATOM 837 C C . ASP A 1 116 ? -4.626 9.248 23.720 1.00 80.56 116 ASP A C 1
ATOM 839 O O . ASP A 1 116 ? -4.442 10.315 23.123 1.00 80.56 116 ASP A O 1
ATOM 843 N N . VAL A 1 117 ? -3.764 8.230 23.650 1.00 77.06 117 VAL A N 1
ATOM 844 C CA . VAL A 1 117 ? -2.584 8.203 22.771 1.00 77.06 117 VAL A CA 1
ATOM 845 C C . VAL A 1 117 ? -3.050 8.500 21.338 1.00 77.06 117 VAL A C 1
ATOM 847 O O . VAL A 1 117 ? -4.076 7.940 20.929 1.00 77.06 117 VAL A O 1
ATOM 850 N N . PRO A 1 118 ? -2.366 9.374 20.570 1.00 79.25 118 PRO A N 1
ATOM 851 C CA . PRO A 1 118 ? -2.773 9.673 19.205 1.00 79.25 118 PRO A CA 1
ATOM 852 C C . PRO A 1 118 ? -2.960 8.370 18.417 1.00 79.25 118 PRO A C 1
ATOM 854 O O . PRO A 1 118 ? -2.096 7.490 18.465 1.00 79.25 118 PRO A O 1
ATOM 857 N N . PRO A 1 119 ? -4.102 8.211 17.731 1.00 81.50 119 PRO A N 1
ATOM 858 C CA . PRO A 1 119 ? -4.436 6.957 17.080 1.00 81.50 119 PRO A CA 1
ATOM 859 C C . PRO A 1 119 ? -3.413 6.632 15.987 1.00 81.50 119 PRO A C 1
ATOM 861 O O . PRO A 1 119 ? -2.930 7.524 15.289 1.00 81.50 119 PRO A O 1
ATOM 864 N N . ALA A 1 120 ? -3.101 5.343 15.818 1.00 85.38 120 ALA A N 1
ATOM 865 C CA . ALA A 1 120 ? -2.034 4.865 14.931 1.00 85.38 120 ALA A CA 1
ATOM 866 C C . ALA A 1 120 ? -2.136 5.397 13.488 1.00 85.38 120 ALA A C 1
ATOM 868 O O . ALA A 1 120 ? -1.114 5.612 12.835 1.00 85.38 120 ALA A O 1
ATOM 869 N N . TRP A 1 121 ? -3.354 5.676 13.006 1.00 85.88 121 TRP A N 1
ATOM 870 C CA . TRP A 1 121 ? -3.576 6.243 11.675 1.00 85.88 121 TRP A CA 1
ATOM 871 C C . TRP A 1 121 ? -2.895 7.602 11.475 1.00 85.88 121 TRP A C 1
ATOM 873 O O . TRP A 1 121 ? -2.554 7.915 10.344 1.00 85.88 121 TRP A O 1
ATOM 883 N N . VAL A 1 122 ? -2.650 8.393 12.528 1.00 86.88 122 VAL A N 1
ATOM 884 C CA . VAL A 1 122 ? -1.954 9.690 12.414 1.00 86.88 122 VAL A CA 1
ATOM 885 C C . VAL A 1 122 ? -0.505 9.481 11.989 1.00 86.88 122 VAL A C 1
ATOM 887 O O . VAL A 1 122 ? -0.028 10.136 11.065 1.00 86.88 122 VAL A O 1
ATOM 890 N N . PHE A 1 123 ? 0.187 8.531 12.619 1.00 90.75 123 PHE A N 1
ATOM 891 C CA . PHE A 1 123 ? 1.564 8.193 12.260 1.00 90.75 123 PHE A CA 1
ATOM 892 C C . PHE A 1 123 ? 1.637 7.553 10.875 1.00 90.75 123 PHE A C 1
ATOM 894 O O . PHE A 1 123 ? 2.524 7.888 10.093 1.00 90.75 123 PHE A O 1
ATOM 901 N N . VAL A 1 124 ? 0.674 6.688 10.540 1.00 89.25 124 VAL A N 1
ATOM 902 C CA . VAL A 1 124 ? 0.580 6.089 9.201 1.00 89.25 124 VAL A CA 1
ATOM 903 C C . VAL A 1 124 ? 0.285 7.147 8.137 1.00 89.25 124 VAL A C 1
ATOM 905 O O . VAL A 1 124 ? 0.897 7.118 7.075 1.00 89.25 124 VAL A O 1
ATOM 908 N N . ALA A 1 125 ? -0.584 8.118 8.420 1.00 89.62 125 ALA A N 1
ATOM 909 C CA . ALA A 1 125 ? -0.873 9.223 7.515 1.00 89.62 125 ALA A CA 1
ATOM 910 C C . ALA A 1 125 ? 0.358 10.111 7.313 1.00 89.62 125 ALA A C 1
ATOM 912 O O . ALA A 1 125 ? 0.707 10.404 6.174 1.00 89.62 125 ALA A O 1
ATOM 913 N N . LEU A 1 126 ? 1.058 10.483 8.388 1.00 93.44 126 LEU A N 1
ATOM 914 C CA . LEU A 1 126 ? 2.286 11.272 8.295 1.00 93.44 126 LEU A CA 1
ATOM 915 C C . LEU A 1 126 ? 3.372 10.535 7.500 1.00 93.44 126 LEU A C 1
ATOM 917 O O . LEU A 1 126 ? 3.948 11.101 6.573 1.00 93.44 126 LEU A O 1
ATOM 921 N N . GLY A 1 127 ? 3.614 9.260 7.817 1.00 92.81 127 GLY A N 1
ATOM 922 C CA . GLY A 1 127 ? 4.546 8.416 7.071 1.00 92.81 127 GLY A CA 1
ATOM 923 C C . GLY A 1 127 ? 4.148 8.276 5.600 1.00 92.81 127 GLY A C 1
ATOM 924 O O . GLY A 1 127 ? 4.997 8.388 4.721 1.00 92.81 127 GLY A O 1
ATOM 925 N N . GLY A 1 128 ? 2.851 8.117 5.321 1.00 90.81 128 GLY A N 1
ATOM 926 C CA . GLY A 1 128 ? 2.297 8.064 3.970 1.00 90.81 128 GLY A CA 1
ATOM 927 C C . GLY A 1 128 ? 2.501 9.362 3.187 1.00 90.81 128 GLY A C 1
ATOM 928 O O . GLY A 1 128 ? 2.883 9.309 2.022 1.00 90.81 128 GLY A O 1
ATOM 929 N N . VAL A 1 129 ? 2.321 10.522 3.825 1.00 92.44 129 VAL A N 1
ATOM 930 C CA . VAL A 1 129 ? 2.578 11.838 3.217 1.00 92.44 129 VAL A CA 1
ATOM 931 C C . VAL A 1 129 ? 4.061 12.012 2.899 1.00 92.44 129 VAL A C 1
ATOM 933 O O . VAL A 1 129 ? 4.397 12.396 1.781 1.00 92.44 129 VAL A O 1
ATOM 936 N N . LEU A 1 130 ? 4.956 11.689 3.838 1.00 94.00 130 LEU A N 1
ATOM 937 C CA . LEU A 1 130 ? 6.404 11.765 3.611 1.00 94.00 130 LEU A CA 1
ATOM 938 C C . LEU A 1 130 ? 6.850 10.819 2.489 1.00 94.00 130 LEU A C 1
ATOM 940 O O . LEU A 1 130 ? 7.632 11.208 1.621 1.00 94.00 130 LEU A O 1
ATOM 944 N N . PHE A 1 131 ? 6.310 9.600 2.463 1.00 90.88 131 PHE A N 1
ATOM 945 C CA . PHE A 1 131 ? 6.571 8.632 1.404 1.00 90.88 131 PHE A CA 1
ATOM 946 C C . PHE A 1 131 ? 6.067 9.125 0.041 1.00 90.88 131 PHE A C 1
ATOM 948 O O . PHE A 1 131 ? 6.803 9.062 -0.941 1.00 90.88 131 PHE A O 1
ATOM 955 N N . ALA A 1 132 ? 4.846 9.663 -0.025 1.00 88.38 132 ALA A N 1
ATOM 956 C CA . ALA A 1 132 ? 4.283 10.225 -1.249 1.00 88.38 132 ALA A CA 1
ATOM 957 C C . ALA A 1 132 ? 5.086 11.435 -1.749 1.00 88.38 132 ALA A C 1
ATOM 959 O O . ALA A 1 132 ? 5.336 11.542 -2.946 1.00 88.38 132 ALA A O 1
ATOM 960 N N . ALA A 1 133 ? 5.543 12.308 -0.847 1.00 90.94 133 ALA A N 1
ATOM 961 C CA . ALA A 1 133 ? 6.397 13.441 -1.189 1.00 90.94 133 ALA A CA 1
ATOM 962 C C . ALA A 1 133 ? 7.755 12.982 -1.743 1.00 90.94 133 ALA A C 1
ATOM 964 O O . ALA A 1 133 ? 8.189 13.471 -2.784 1.00 90.94 133 ALA A O 1
ATOM 965 N N . GLY A 1 134 ? 8.397 11.998 -1.102 1.00 89.88 134 GLY A N 1
ATOM 966 C CA . GLY A 1 134 ? 9.636 11.400 -1.602 1.00 89.88 134 GLY A CA 1
ATOM 967 C C . GLY A 1 134 ? 9.449 10.727 -2.963 1.00 89.88 134 GLY A C 1
ATOM 968 O O . GLY A 1 134 ? 10.247 10.925 -3.875 1.00 89.88 134 GLY A O 1
ATOM 969 N N . ALA A 1 135 ? 8.353 9.995 -3.145 1.00 86.81 135 ALA A N 1
ATOM 970 C CA . ALA A 1 135 ? 8.010 9.388 -4.420 1.00 86.81 135 ALA A CA 1
ATOM 971 C C . ALA A 1 135 ? 7.735 10.415 -5.524 1.00 86.81 135 ALA A C 1
ATOM 973 O O . ALA A 1 135 ? 8.170 10.227 -6.660 1.00 86.81 135 ALA A O 1
ATOM 974 N N . LEU A 1 136 ? 7.044 11.508 -5.195 1.00 88.62 136 LEU A N 1
ATOM 975 C CA . LEU A 1 136 ? 6.813 12.615 -6.112 1.00 88.62 136 LEU A CA 1
ATOM 976 C C . LEU A 1 136 ? 8.144 13.262 -6.502 1.00 88.62 136 LEU A C 1
ATOM 978 O O . LEU A 1 136 ? 8.391 13.442 -7.689 1.00 88.62 136 LEU A O 1
ATOM 982 N N . ALA A 1 137 ? 9.038 13.514 -5.544 1.00 90.25 137 ALA A N 1
ATOM 983 C CA . ALA A 1 137 ? 10.378 14.022 -5.826 1.00 90.25 137 ALA A CA 1
ATOM 984 C C . ALA A 1 137 ? 11.146 13.090 -6.782 1.00 90.25 137 ALA A C 1
ATOM 986 O O . ALA A 1 137 ? 11.669 13.551 -7.793 1.00 90.25 137 ALA A O 1
ATOM 987 N N . VAL A 1 138 ? 11.126 11.773 -6.537 1.00 87.38 138 VAL A N 1
ATOM 988 C CA . VAL A 1 138 ? 11.726 10.760 -7.430 1.00 87.38 138 VAL A CA 1
ATOM 989 C C . VAL A 1 138 ? 11.064 10.735 -8.812 1.00 87.38 138 VAL A C 1
ATOM 991 O O . VAL A 1 138 ? 11.736 10.516 -9.818 1.00 87.38 138 VAL A O 1
ATOM 994 N N . SER A 1 139 ? 9.761 11.001 -8.894 1.00 85.94 139 SER A N 1
ATOM 995 C CA . SER A 1 139 ? 9.029 11.034 -10.165 1.00 85.94 139 SER A CA 1
ATOM 996 C C . SER A 1 139 ? 9.411 12.200 -11.075 1.00 85.94 139 SER A C 1
ATOM 998 O O . SER A 1 139 ? 9.193 12.114 -12.284 1.00 85.94 139 SER A O 1
ATOM 1000 N N . LEU A 1 140 ? 9.984 13.261 -10.497 1.00 88.94 140 LEU A N 1
ATOM 1001 C CA . LEU A 1 140 ? 10.510 14.418 -11.219 1.00 88.94 140 LEU A CA 1
ATOM 1002 C C . LEU A 1 140 ? 11.933 14.173 -11.737 1.00 88.94 140 LEU A C 1
ATOM 1004 O O . LEU A 1 140 ? 12.391 14.893 -12.625 1.00 88.94 140 LEU A O 1
ATOM 1008 N N . LEU A 1 141 ? 12.640 13.164 -11.212 1.00 90.00 141 LEU A N 1
ATOM 1009 C CA . LEU A 1 141 ? 13.943 12.781 -11.741 1.00 90.00 141 LEU A CA 1
ATOM 1010 C C . LEU A 1 141 ? 13.790 12.084 -13.105 1.00 90.00 141 LEU A C 1
ATOM 1012 O O . LEU A 1 141 ? 12.885 11.265 -13.287 1.00 90.00 141 LEU A O 1
ATOM 1016 N N . PRO A 1 142 ? 14.702 12.354 -14.058 1.00 88.62 142 PRO A N 1
ATOM 1017 C CA . PRO A 1 142 ? 14.758 11.633 -15.322 1.00 88.62 142 PRO A CA 1
ATOM 1018 C C . PRO A 1 142 ? 14.840 10.116 -15.116 1.00 88.62 142 PRO A C 1
ATOM 1020 O O . PRO A 1 142 ? 15.622 9.650 -14.290 1.00 88.62 142 PRO A O 1
ATOM 1023 N N . GLU A 1 143 ? 14.118 9.349 -15.937 1.00 84.50 143 GLU A N 1
ATOM 1024 C CA . GLU A 1 143 ? 13.996 7.879 -15.835 1.00 84.50 143 GLU A CA 1
ATOM 1025 C C . GLU A 1 143 ? 15.359 7.147 -15.819 1.00 84.50 143 GLU A C 1
ATOM 1027 O O . GLU A 1 143 ? 15.493 6.079 -15.232 1.00 84.50 143 GLU A O 1
ATOM 1032 N N . ARG A 1 144 ? 16.418 7.749 -16.387 1.00 87.19 144 ARG A N 1
ATOM 1033 C CA . ARG A 1 144 ? 17.802 7.228 -16.329 1.00 87.19 144 ARG A CA 1
ATOM 1034 C C . ARG A 1 144 ? 18.368 7.089 -14.908 1.00 87.19 144 ARG A C 1
ATOM 1036 O O . ARG A 1 144 ? 19.338 6.365 -14.721 1.00 87.19 144 ARG A O 1
ATOM 1043 N N . PHE A 1 145 ? 17.807 7.807 -13.935 1.00 87.69 145 PHE A N 1
ATOM 1044 C CA . PHE A 1 145 ? 18.228 7.765 -12.534 1.00 87.69 145 PHE A CA 1
ATOM 1045 C C . PHE A 1 145 ? 17.375 6.826 -11.683 1.00 87.69 145 PHE A C 1
ATOM 1047 O O . PHE A 1 145 ? 17.629 6.692 -10.486 1.00 87.69 145 PHE A O 1
ATOM 1054 N N . HIS A 1 146 ? 16.358 6.179 -12.257 1.00 84.06 146 HIS A N 1
ATOM 1055 C CA . HIS A 1 146 ? 15.573 5.214 -11.503 1.00 84.06 146 HIS A CA 1
ATOM 1056 C C . HIS A 1 146 ? 16.401 3.943 -11.293 1.00 84.06 146 HIS A C 1
ATOM 1058 O O . HIS A 1 146 ? 16.884 3.357 -12.265 1.00 84.06 146 HIS A O 1
ATOM 1064 N N . PRO A 1 147 ? 16.603 3.512 -10.035 1.00 82.00 147 PRO A N 1
ATOM 1065 C CA . PRO A 1 147 ? 17.424 2.348 -9.756 1.00 82.00 147 PRO A CA 1
ATOM 1066 C C . PRO A 1 147 ? 16.787 1.103 -10.375 1.00 82.00 147 PRO A C 1
ATOM 1068 O O . PRO A 1 147 ? 15.606 0.817 -10.163 1.00 82.00 147 PRO A O 1
ATOM 1071 N N . GLN A 1 148 ? 17.583 0.345 -11.128 1.00 83.62 148 GLN A N 1
ATOM 1072 C CA . GLN A 1 148 ? 17.178 -0.982 -11.576 1.00 83.62 148 GLN A CA 1
ATOM 1073 C C . GLN A 1 148 ? 17.080 -1.921 -10.370 1.00 83.62 148 GLN A C 1
ATOM 1075 O O . GLN A 1 148 ? 17.826 -1.798 -9.396 1.00 83.62 148 GLN A O 1
ATOM 1080 N N . CYS A 1 149 ? 16.152 -2.876 -10.420 1.00 86.25 149 CYS A N 1
ATOM 1081 C CA . CYS A 1 149 ? 16.026 -3.859 -9.355 1.00 86.25 149 CYS A CA 1
ATOM 1082 C C . CYS A 1 149 ? 17.255 -4.781 -9.346 1.00 86.25 149 CYS A C 1
ATOM 1084 O O . CYS A 1 149 ? 17.413 -5.614 -10.239 1.00 86.25 149 CYS A O 1
ATOM 1086 N N . GLY A 1 150 ? 18.097 -4.671 -8.313 1.00 86.62 150 GLY A N 1
ATOM 1087 C CA . GLY A 1 150 ? 19.277 -5.527 -8.157 1.00 86.62 150 GLY A CA 1
ATOM 1088 C C . GLY A 1 150 ? 18.933 -7.020 -8.104 1.00 86.62 150 GLY A C 1
ATOM 1089 O O . GLY A 1 150 ? 19.666 -7.838 -8.646 1.00 86.62 150 GLY A O 1
ATOM 1090 N N . PHE A 1 151 ? 17.774 -7.381 -7.541 1.00 88.50 151 PHE A N 1
ATOM 1091 C CA . PHE A 1 151 ? 17.314 -8.772 -7.522 1.00 88.50 151 PHE A CA 1
ATOM 1092 C C . PHE A 1 151 ? 17.045 -9.308 -8.930 1.00 88.50 151 PHE A C 1
ATOM 1094 O O . PHE A 1 151 ? 17.480 -10.409 -9.254 1.00 88.50 151 PHE A O 1
ATOM 1101 N N . HIS A 1 152 ? 16.371 -8.529 -9.778 1.00 86.62 152 HIS A N 1
ATOM 1102 C CA . HIS A 1 152 ? 16.123 -8.918 -11.166 1.00 86.62 152 HIS A CA 1
ATOM 1103 C C . HIS A 1 152 ? 17.430 -8.985 -11.967 1.00 86.62 152 HIS A C 1
ATOM 1105 O O . HIS A 1 152 ? 17.614 -9.901 -12.759 1.00 86.62 152 HIS A O 1
ATOM 1111 N N . ALA A 1 153 ? 18.366 -8.061 -11.720 1.00 89.81 153 ALA A N 1
ATOM 1112 C CA . ALA A 1 153 ? 19.677 -8.073 -12.367 1.00 89.81 153 ALA A CA 1
ATOM 1113 C C . ALA A 1 153 ? 20.497 -9.334 -12.033 1.00 89.81 153 ALA A C 1
ATOM 1115 O O . ALA A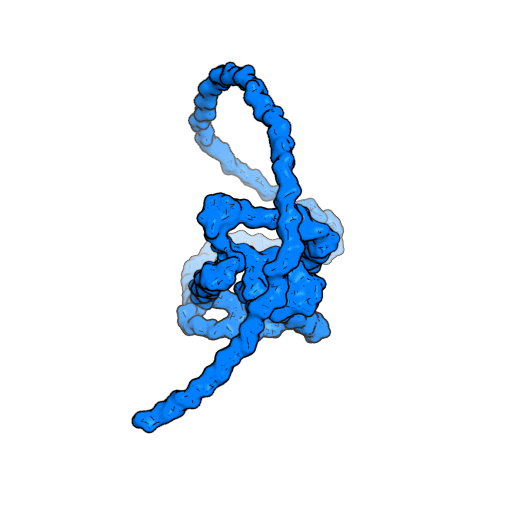 1 153 ? 21.215 -9.834 -12.892 1.00 89.81 153 ALA A O 1
ATOM 1116 N N . VAL A 1 154 ? 20.380 -9.855 -10.806 1.00 94.69 154 VAL A N 1
ATOM 1117 C CA . VAL A 1 154 ? 21.127 -11.043 -10.358 1.00 94.69 154 VAL A CA 1
ATOM 1118 C C . VAL A 1 154 ? 20.402 -12.349 -10.687 1.00 94.69 154 VAL A C 1
ATOM 1120 O O . VAL A 1 154 ? 21.032 -13.301 -11.131 1.00 94.69 154 VAL A O 1
ATOM 1123 N N . SER A 1 155 ? 19.090 -12.421 -10.451 1.00 92.44 155 SER A N 1
ATOM 1124 C CA . SER A 1 155 ? 18.319 -13.668 -10.577 1.00 92.44 155 SER A CA 1
ATOM 1125 C C . SER A 1 155 ? 17.687 -13.879 -11.952 1.00 92.44 155 SER A C 1
ATOM 1127 O O . SER A 1 155 ? 17.301 -15.000 -12.268 1.00 92.44 155 SER A O 1
ATOM 1129 N N . GLY A 1 156 ? 17.511 -12.817 -12.744 1.00 90.12 156 GLY A N 1
ATOM 1130 C CA . GLY A 1 156 ? 16.699 -12.853 -13.964 1.00 90.12 156 GLY A CA 1
ATOM 1131 C C . GLY A 1 156 ? 15.195 -13.033 -13.712 1.00 90.12 156 GLY A C 1
ATOM 1132 O O . GLY A 1 156 ? 14.436 -13.214 -14.662 1.00 90.12 156 GLY A O 1
ATOM 1133 N N . HIS A 1 157 ? 14.750 -12.994 -12.451 1.00 88.94 157 HIS A N 1
ATOM 1134 C CA . HIS A 1 157 ? 13.353 -13.168 -12.066 1.00 88.94 157 HIS A CA 1
ATOM 1135 C C . HIS A 1 157 ? 12.802 -11.920 -11.364 1.00 88.94 157 HIS A C 1
ATOM 1137 O O . HIS A 1 157 ? 13.522 -11.255 -10.609 1.00 88.94 157 HIS A O 1
ATOM 1143 N N . PRO A 1 158 ? 11.514 -11.587 -11.564 1.00 88.25 158 PRO A N 1
ATOM 1144 C CA . PRO A 1 158 ? 10.895 -10.495 -10.839 1.00 88.25 158 PRO A CA 1
ATOM 1145 C C . PRO A 1 158 ? 10.693 -10.870 -9.371 1.00 88.25 158 PRO A C 1
ATOM 1147 O O . PRO A 1 158 ? 10.139 -11.913 -9.013 1.00 88.25 158 PRO A O 1
ATOM 1150 N N . CYS A 1 159 ? 11.146 -9.978 -8.501 1.00 87.50 159 CYS A N 1
ATOM 1151 C CA . CYS A 1 159 ? 10.867 -10.015 -7.079 1.00 87.50 159 CYS A CA 1
ATOM 1152 C C . CYS A 1 159 ? 9.370 -9.763 -6.802 1.00 87.50 159 CYS A C 1
ATOM 1154 O O . CYS A 1 159 ? 8.701 -9.071 -7.568 1.00 87.50 159 CYS A O 1
ATOM 1156 N N . PRO A 1 160 ? 8.818 -10.245 -5.679 1.00 84.69 160 PRO A N 1
ATOM 1157 C CA . PRO A 1 160 ? 7.402 -10.044 -5.349 1.00 84.69 160 PRO A CA 1
ATOM 1158 C C . PRO A 1 160 ? 7.026 -8.567 -5.126 1.00 84.69 160 PRO A C 1
ATOM 1160 O O . PRO A 1 160 ? 5.856 -8.193 -5.201 1.00 84.69 160 PRO A O 1
ATOM 1163 N N . THR A 1 161 ? 8.020 -7.713 -4.877 1.00 85.81 161 THR A N 1
ATOM 1164 C CA . THR A 1 161 ? 7.883 -6.255 -4.750 1.00 85.81 161 THR A CA 1
ATOM 1165 C C . THR A 1 161 ? 8.272 -5.503 -6.025 1.00 85.81 161 THR A C 1
ATOM 1167 O O . THR A 1 161 ? 8.236 -4.270 -6.058 1.00 85.81 161 THR A O 1
ATOM 1170 N N . CYS A 1 162 ? 8.633 -6.215 -7.094 1.00 85.00 162 CYS A N 1
ATOM 1171 C CA . CYS A 1 162 ? 9.016 -5.599 -8.353 1.00 85.00 162 CYS A CA 1
ATOM 1172 C C . CYS A 1 162 ? 7.790 -4.895 -8.948 1.00 85.00 162 CYS A C 1
ATOM 1174 O O . CYS A 1 162 ? 6.650 -5.345 -8.832 1.00 85.00 162 CYS A O 1
ATOM 1176 N N . GLY A 1 163 ? 8.008 -3.684 -9.458 1.00 85.56 163 GLY A N 1
ATOM 1177 C CA . GLY A 1 163 ? 6.925 -2.809 -9.902 1.00 85.56 163 GLY A CA 1
ATOM 1178 C C . GLY A 1 163 ? 6.230 -1.999 -8.799 1.00 85.56 163 GLY A C 1
ATOM 1179 O O . GLY A 1 163 ? 5.407 -1.154 -9.148 1.00 85.56 163 GLY A O 1
ATOM 1180 N N . ALA A 1 164 ? 6.564 -2.148 -7.507 1.00 90.81 164 ALA A N 1
ATOM 1181 C CA . ALA A 1 164 ? 6.016 -1.276 -6.457 1.00 90.81 164 ALA A CA 1
ATOM 1182 C C . ALA A 1 164 ? 6.390 0.195 -6.707 1.00 90.81 164 ALA A C 1
ATOM 1184 O O . ALA A 1 164 ? 5.505 1.039 -6.815 1.00 90.81 164 ALA A O 1
ATOM 1185 N N . THR A 1 165 ? 7.674 0.496 -6.941 1.00 88.25 165 THR A N 1
ATOM 1186 C CA . THR A 1 165 ? 8.141 1.854 -7.285 1.00 88.25 165 THR A CA 1
ATOM 1187 C C . THR A 1 165 ? 7.425 2.404 -8.516 1.00 88.25 165 THR A C 1
ATOM 1189 O O . THR A 1 165 ? 6.924 3.523 -8.498 1.00 88.25 165 THR A O 1
ATOM 1192 N N . ARG A 1 166 ? 7.295 1.596 -9.576 1.00 90.25 166 ARG A N 1
ATOM 1193 C CA . ARG A 1 166 ? 6.584 1.995 -10.798 1.00 90.25 166 ARG A CA 1
ATOM 1194 C C . ARG A 1 166 ? 5.098 2.257 -10.540 1.00 90.25 166 ARG A C 1
ATOM 1196 O O . ARG A 1 166 ? 4.548 3.213 -11.076 1.00 90.25 166 ARG A O 1
ATOM 1203 N N . SER A 1 167 ? 4.465 1.456 -9.687 1.00 93.94 167 SER A N 1
ATOM 1204 C CA . SER A 1 167 ? 3.071 1.651 -9.273 1.00 93.94 167 SER A CA 1
ATOM 1205 C C . SER A 1 167 ? 2.902 2.940 -8.476 1.00 93.94 167 SER A C 1
ATOM 1207 O O . SER A 1 167 ? 1.967 3.688 -8.735 1.00 93.94 167 SER A O 1
ATOM 1209 N N . VAL A 1 168 ? 3.835 3.252 -7.571 1.00 92.25 168 VAL A N 1
ATOM 1210 C CA . VAL A 1 168 ? 3.857 4.531 -6.848 1.00 92.25 168 VAL A CA 1
ATOM 1211 C C . VAL A 1 168 ? 3.985 5.705 -7.820 1.00 92.25 168 VAL A C 1
ATOM 1213 O O . VAL A 1 168 ? 3.221 6.659 -7.716 1.00 92.25 168 VAL A O 1
ATOM 1216 N N . LEU A 1 169 ? 4.897 5.633 -8.794 1.00 90.69 169 LEU A N 1
ATOM 1217 C CA . LEU A 1 169 ? 5.061 6.680 -9.810 1.00 90.69 169 LEU A CA 1
ATOM 1218 C C . LEU A 1 169 ? 3.784 6.877 -10.641 1.00 90.69 169 LEU A C 1
ATOM 1220 O O . LEU A 1 169 ? 3.405 8.006 -10.946 1.00 90.69 169 LEU A O 1
ATOM 1224 N N . LEU A 1 170 ? 3.089 5.791 -10.987 1.00 93.62 170 LEU A N 1
ATOM 1225 C CA . LEU A 1 170 ? 1.805 5.853 -11.689 1.00 93.62 170 LEU A CA 1
ATOM 1226 C C . LEU A 1 170 ? 0.696 6.451 -10.814 1.00 93.62 170 LEU A C 1
ATOM 1228 O O . LEU A 1 170 ? -0.083 7.265 -11.308 1.00 93.62 170 LEU A O 1
ATOM 1232 N N . LEU A 1 171 ? 0.650 6.114 -9.522 1.00 94.12 171 LEU A N 1
ATOM 1233 C CA . LEU A 1 171 ? -0.271 6.731 -8.563 1.00 94.12 171 LEU A CA 1
ATOM 1234 C C . LEU A 1 171 ? 0.008 8.229 -8.395 1.00 94.12 171 LEU A C 1
ATOM 1236 O O . LEU A 1 171 ? -0.933 9.018 -8.408 1.00 94.12 171 LEU A O 1
ATOM 1240 N N . ALA A 1 172 ? 1.279 8.634 -8.324 1.00 90.50 172 ALA A N 1
ATOM 1241 C CA . 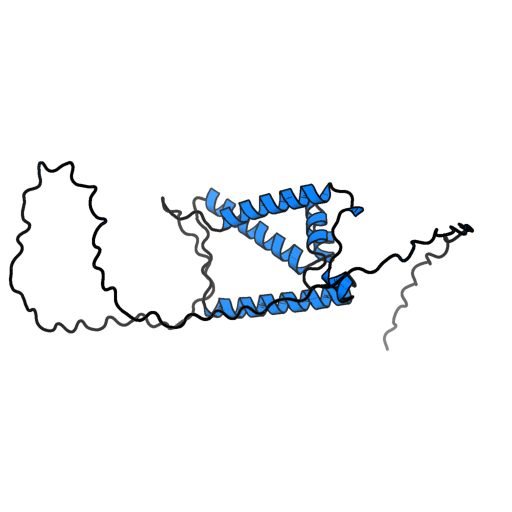ALA A 1 172 ? 1.683 10.039 -8.261 1.00 90.50 172 ALA A CA 1
ATOM 1242 C C . ALA A 1 172 ? 1.263 10.823 -9.518 1.00 90.50 172 ALA A C 1
ATOM 1244 O O . ALA A 1 172 ? 0.914 11.995 -9.433 1.00 90.50 172 ALA A O 1
ATOM 1245 N N . ARG A 1 173 ? 1.222 10.158 -10.681 1.00 90.00 173 ARG A N 1
ATOM 1246 C CA . ARG A 1 173 ? 0.706 10.705 -11.948 1.00 90.00 173 ARG A CA 1
ATOM 1247 C C . ARG A 1 173 ? -0.821 10.575 -12.094 1.00 90.00 173 ARG A C 1
ATOM 1249 O O . ARG A 1 173 ? -1.329 10.753 -13.197 1.00 90.00 173 ARG A O 1
ATOM 1256 N N . LEU A 1 174 ? -1.549 10.241 -11.021 1.00 93.44 174 LEU A N 1
ATOM 1257 C CA . LEU A 1 174 ? -3.008 10.049 -10.998 1.00 93.44 174 LEU A CA 1
ATOM 1258 C C . LEU A 1 174 ? -3.514 8.986 -11.994 1.00 93.44 174 LEU A C 1
ATOM 1260 O O . LEU A 1 174 ? -4.608 9.098 -12.545 1.00 93.44 174 LEU A O 1
ATOM 1264 N N . ARG A 1 175 ? -2.736 7.916 -12.209 1.00 95.62 175 ARG A N 1
ATOM 1265 C CA . ARG A 1 175 ? -3.085 6.774 -13.075 1.00 95.62 175 ARG A CA 1
ATOM 1266 C C . ARG A 1 175 ? -3.305 5.491 -12.258 1.00 95.62 175 ARG A C 1
ATOM 1268 O O . ARG A 1 175 ? -2.516 4.548 -12.366 1.00 95.62 175 ARG A O 1
ATOM 1275 N N . PRO A 1 176 ? -4.372 5.409 -11.439 1.00 96.00 176 PRO A N 1
ATOM 1276 C CA . PRO A 1 176 ? -4.572 4.299 -10.505 1.00 96.00 176 PRO A CA 1
ATOM 1277 C C . PRO A 1 176 ? -4.789 2.950 -11.199 1.00 96.00 176 PRO A C 1
ATOM 1279 O O . PRO A 1 176 ? -4.306 1.930 -10.714 1.00 96.00 176 PRO A O 1
ATOM 1282 N N . LEU A 1 177 ? -5.459 2.928 -12.356 1.00 97.31 177 LEU A N 1
ATOM 1283 C CA . LEU A 1 177 ? -5.689 1.690 -13.110 1.00 97.31 177 LEU A CA 1
ATOM 1284 C C . LEU A 1 177 ? -4.386 1.097 -13.655 1.00 97.31 177 LEU A C 1
ATOM 1286 O O . LEU A 1 177 ? -4.188 -0.115 -13.612 1.00 97.31 177 LEU A O 1
ATOM 1290 N N . ASP A 1 178 ? -3.475 1.943 -14.133 1.00 96.19 178 ASP A N 1
ATOM 1291 C CA . ASP A 1 178 ? -2.175 1.486 -14.626 1.00 96.19 178 ASP A CA 1
ATOM 1292 C C . ASP A 1 178 ? -1.262 1.055 -13.476 1.00 96.19 178 ASP A C 1
ATOM 1294 O O . ASP A 1 178 ? -0.528 0.073 -13.606 1.00 96.19 178 ASP A O 1
ATOM 1298 N N . ALA A 1 179 ? -1.342 1.735 -12.328 1.00 95.69 179 ALA A N 1
ATOM 1299 C CA . ALA A 1 179 ? -0.668 1.295 -11.112 1.00 95.69 179 ALA A CA 1
ATOM 1300 C C . ALA A 1 179 ? -1.155 -0.096 -10.678 1.00 95.69 179 ALA A C 1
ATOM 1302 O O . ALA A 1 179 ? -0.339 -0.976 -10.415 1.00 95.69 179 ALA A O 1
ATOM 1303 N N . PHE A 1 180 ? -2.472 -0.327 -10.690 1.00 95.69 180 PHE A N 1
ATOM 1304 C CA . PHE A 1 180 ? -3.056 -1.624 -10.351 1.00 95.69 180 PHE A CA 1
ATOM 1305 C C . PHE A 1 180 ? -2.627 -2.730 -11.318 1.00 95.69 180 PHE A C 1
ATOM 1307 O O . PHE A 1 180 ? -2.292 -3.824 -10.883 1.00 95.69 180 PHE A O 1
ATOM 1314 N N . ARG A 1 181 ? -2.566 -2.446 -12.624 1.00 94.94 181 ARG A N 1
ATOM 1315 C CA . ARG A 1 181 ? -2.043 -3.399 -13.621 1.00 94.94 181 ARG A CA 1
ATOM 1316 C C . ARG A 1 181 ? -0.567 -3.729 -13.401 1.00 94.94 181 ARG A C 1
ATOM 1318 O O . ARG A 1 181 ? -0.152 -4.847 -13.693 1.00 94.94 181 ARG A O 1
ATOM 1325 N N . THR A 1 182 ? 0.209 -2.771 -12.899 1.00 93.31 182 THR A N 1
ATOM 1326 C CA . THR A 1 182 ? 1.648 -2.939 -12.665 1.00 93.31 182 THR A CA 1
ATOM 1327 C C . THR A 1 182 ? 1.923 -3.788 -11.424 1.00 93.31 182 THR A C 1
ATOM 1329 O O . THR A 1 182 ? 2.732 -4.706 -11.490 1.00 93.31 182 THR A O 1
ATOM 1332 N N . ASN A 1 183 ? 1.260 -3.511 -10.299 1.00 94.62 183 ASN A N 1
ATOM 1333 C CA . ASN A 1 183 ? 1.375 -4.313 -9.080 1.00 94.62 183 ASN A CA 1
ATOM 1334 C C . ASN A 1 183 ? 0.044 -4.273 -8.296 1.00 94.62 183 ASN A C 1
ATOM 1336 O O . ASN A 1 183 ? -0.180 -3.347 -7.505 1.00 94.62 183 ASN A O 1
ATOM 1340 N N . PRO A 1 184 ? -0.851 -5.259 -8.511 1.00 94.81 184 PRO A N 1
ATOM 1341 C CA . PRO A 1 184 ? -2.180 -5.287 -7.900 1.00 94.81 184 PRO A CA 1
ATOM 1342 C C . PRO A 1 184 ? -2.139 -5.282 -6.370 1.00 94.81 184 PRO A C 1
ATOM 1344 O O . PRO A 1 184 ? -2.914 -4.568 -5.727 1.00 94.81 184 PRO A O 1
ATOM 1347 N N . LEU A 1 185 ? -1.218 -6.045 -5.771 1.00 95.12 185 LEU A N 1
ATOM 1348 C CA . LEU A 1 185 ? -1.082 -6.129 -4.317 1.00 95.12 185 LEU A CA 1
ATOM 1349 C C . LEU A 1 185 ? -0.688 -4.783 -3.714 1.00 95.12 185 LEU A C 1
ATOM 1351 O O . LEU A 1 185 ? -1.315 -4.324 -2.765 1.00 95.12 185 LEU A O 1
ATOM 1355 N N . PHE A 1 186 ? 0.314 -4.118 -4.285 1.00 94.56 186 PHE A N 1
ATOM 1356 C CA . PHE A 1 186 ? 0.744 -2.820 -3.781 1.00 94.56 186 PHE A CA 1
ATOM 1357 C C . PHE A 1 186 ? -0.338 -1.748 -3.973 1.00 94.56 186 PHE A C 1
ATOM 1359 O O . PHE A 1 186 ? -0.649 -1.008 -3.042 1.00 94.56 186 PHE A O 1
ATOM 1366 N N . ALA A 1 187 ? -0.954 -1.681 -5.156 1.00 95.38 187 ALA A N 1
ATOM 1367 C CA . ALA A 1 187 ? -2.007 -0.708 -5.437 1.00 95.38 187 ALA A CA 1
ATOM 1368 C C . ALA A 1 187 ? -3.235 -0.899 -4.528 1.00 95.38 187 ALA A C 1
ATOM 1370 O O . ALA A 1 187 ? -3.771 0.079 -4.004 1.00 95.38 187 ALA A O 1
ATOM 1371 N N . SER A 1 188 ? -3.655 -2.147 -4.294 1.00 95.56 188 SER A N 1
ATOM 1372 C CA . SER A 1 188 ? -4.746 -2.452 -3.361 1.00 95.56 188 SER A CA 1
ATOM 1373 C C . SER A 1 188 ? -4.383 -2.123 -1.911 1.00 95.56 188 SER A C 1
ATOM 1375 O O . SER A 1 188 ? -5.201 -1.528 -1.212 1.00 95.56 188 SER A O 1
ATOM 1377 N N . ALA A 1 189 ? -3.153 -2.410 -1.472 1.00 94.00 189 ALA A N 1
ATOM 1378 C CA . ALA A 1 189 ? -2.680 -2.046 -0.138 1.00 94.00 189 ALA A CA 1
ATOM 1379 C C . ALA A 1 189 ? -2.715 -0.525 0.082 1.00 94.00 189 ALA A C 1
ATOM 1381 O O . ALA A 1 189 ? -3.236 -0.065 1.098 1.00 94.00 189 ALA A O 1
ATOM 1382 N N . VAL A 1 190 ? -2.244 0.267 -0.890 1.00 93.75 190 VAL A N 1
ATOM 1383 C CA . VAL A 1 190 ? -2.341 1.735 -0.836 1.00 93.75 190 VAL A CA 1
ATOM 1384 C C . VAL A 1 190 ? -3.800 2.183 -0.750 1.00 93.75 190 VAL A C 1
ATOM 1386 O O . VAL A 1 190 ? -4.123 3.022 0.087 1.00 93.75 190 VAL A O 1
ATOM 1389 N N . ALA A 1 191 ? -4.699 1.608 -1.554 1.00 94.94 191 ALA A N 1
ATOM 1390 C CA . ALA A 1 191 ? -6.121 1.943 -1.502 1.00 94.94 191 ALA A CA 1
ATOM 1391 C C . ALA A 1 191 ? -6.740 1.645 -0.124 1.00 94.94 191 ALA A C 1
ATOM 1393 O O . ALA A 1 191 ? -7.433 2.498 0.427 1.00 94.94 191 ALA A O 1
ATOM 1394 N N . VAL A 1 192 ? -6.448 0.483 0.471 1.00 94.81 192 VAL A N 1
ATOM 1395 C CA . VAL A 1 192 ? -6.919 0.118 1.819 1.00 94.81 192 VAL A CA 1
ATOM 1396 C C . VAL A 1 192 ? -6.391 1.091 2.873 1.00 94.81 192 VAL A C 1
ATOM 1398 O O . VAL A 1 192 ? -7.161 1.547 3.716 1.00 94.81 192 VAL A O 1
ATOM 1401 N N . VAL A 1 193 ? -5.108 1.461 2.811 1.00 92.44 193 VAL A N 1
ATOM 1402 C CA . VAL A 1 193 ? -4.514 2.440 3.736 1.00 92.44 193 VAL A CA 1
ATOM 1403 C C . VAL A 1 193 ? -5.181 3.808 3.595 1.00 92.44 193 VAL A C 1
ATOM 1405 O O . VAL A 1 193 ? -5.535 4.415 4.604 1.00 92.44 193 VAL A O 1
ATOM 1408 N N . LEU A 1 194 ? -5.414 4.284 2.368 1.00 92.56 194 LEU A N 1
ATOM 1409 C CA . LEU A 1 194 ? -6.102 5.556 2.125 1.00 92.56 194 LEU A CA 1
ATOM 1410 C C . LEU A 1 194 ? -7.542 5.537 2.649 1.00 92.56 194 LEU A C 1
ATOM 1412 O O . LEU A 1 194 ? -7.967 6.495 3.294 1.00 92.56 194 LEU A O 1
ATOM 1416 N N . LEU A 1 195 ? -8.276 4.443 2.429 1.00 94.75 195 LEU A N 1
ATOM 1417 C CA . LEU A 1 195 ? -9.624 4.264 2.971 1.00 94.75 195 LEU A CA 1
ATOM 1418 C C . LEU A 1 195 ? -9.617 4.240 4.502 1.00 94.75 195 LEU A C 1
ATOM 1420 O O . LEU A 1 195 ? -10.476 4.860 5.126 1.00 94.75 195 LEU A O 1
ATOM 1424 N N . TRP A 1 196 ? -8.639 3.574 5.116 1.00 92.12 196 TRP A N 1
ATOM 1425 C CA . TRP A 1 196 ? -8.503 3.518 6.569 1.00 92.12 196 TRP A CA 1
ATOM 1426 C C . TRP A 1 196 ? -8.170 4.886 7.177 1.00 92.12 196 TRP A C 1
ATOM 1428 O O . TRP A 1 196 ? -8.801 5.287 8.156 1.00 92.12 196 TRP A O 1
ATOM 1438 N N . ILE A 1 197 ? -7.256 5.646 6.562 1.00 90.44 197 ILE A N 1
ATOM 1439 C CA . ILE A 1 197 ? -6.960 7.032 6.954 1.00 90.44 197 ILE A CA 1
ATOM 1440 C C . ILE A 1 197 ? -8.214 7.898 6.798 1.00 90.44 197 ILE A C 1
ATOM 1442 O O . ILE A 1 197 ? -8.581 8.607 7.732 1.00 90.44 197 ILE A O 1
ATOM 1446 N N . GLY A 1 198 ? -8.906 7.809 5.659 1.00 93.50 198 GLY A N 1
ATOM 1447 C CA . GLY A 1 198 ? -10.140 8.552 5.404 1.00 93.50 198 GLY A CA 1
ATOM 1448 C C . GLY A 1 198 ? -11.231 8.251 6.434 1.00 93.50 198 GLY A C 1
ATOM 1449 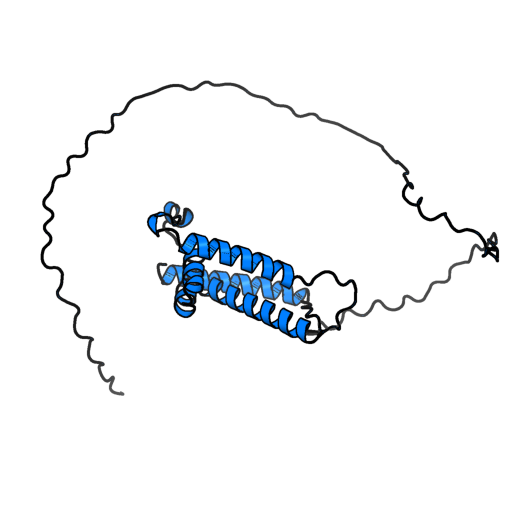O O . GLY A 1 198 ? -11.837 9.172 6.979 1.00 93.50 198 GLY A O 1
ATOM 1450 N N . ALA A 1 199 ? -11.427 6.975 6.778 1.00 92.19 199 ALA A N 1
ATOM 1451 C CA . ALA A 1 199 ? -12.350 6.554 7.828 1.00 92.19 199 ALA A CA 1
ATOM 1452 C C . ALA A 1 199 ? -11.931 7.075 9.213 1.00 92.19 199 ALA A C 1
ATOM 1454 O O . ALA A 1 199 ? -12.782 7.522 9.984 1.00 92.19 199 ALA A O 1
ATOM 1455 N N . GLY A 1 200 ? -10.631 7.064 9.525 1.00 90.12 200 GLY A N 1
ATOM 1456 C CA . GLY A 1 200 ? -10.079 7.622 10.760 1.00 90.12 200 GLY A CA 1
ATOM 1457 C C . GLY A 1 200 ? -10.315 9.129 10.881 1.00 90.12 200 GLY A C 1
ATOM 1458 O O . GLY A 1 200 ? -10.789 9.596 11.918 1.00 90.12 200 GLY A O 1
ATOM 1459 N N . VAL A 1 201 ? -10.066 9.879 9.804 1.00 90.56 201 VAL A N 1
ATOM 1460 C CA . VAL A 1 201 ? -10.337 11.321 9.720 1.00 90.56 201 VAL A CA 1
ATOM 1461 C C . VAL A 1 201 ? -11.833 11.595 9.870 1.00 90.56 201 VAL A C 1
ATOM 1463 O O . VAL A 1 201 ? -12.217 12.401 10.715 1.00 90.56 201 VAL A O 1
ATOM 1466 N N . ALA A 1 202 ? -12.692 10.889 9.130 1.00 93.25 202 ALA A N 1
ATOM 1467 C CA . ALA A 1 202 ? -14.143 11.053 9.211 1.00 93.25 202 ALA A CA 1
ATOM 1468 C C . ALA A 1 202 ? -14.687 10.750 10.618 1.00 93.25 202 ALA A C 1
ATOM 1470 O O . ALA A 1 202 ? -15.473 11.527 11.163 1.00 93.25 202 ALA A O 1
ATOM 1471 N N . ALA A 1 203 ? -14.226 9.665 11.251 1.00 91.00 203 ALA A N 1
ATOM 1472 C CA . ALA A 1 203 ? -14.578 9.345 12.631 1.00 91.00 203 ALA A CA 1
ATOM 1473 C C . ALA A 1 203 ? -14.143 10.466 13.584 1.00 91.00 203 ALA A C 1
ATOM 1475 O O . ALA A 1 203 ? -14.928 10.891 14.435 1.00 91.00 203 ALA A O 1
ATOM 1476 N N . ARG A 1 204 ? -12.929 10.998 13.396 1.00 87.62 204 ARG A N 1
ATOM 1477 C CA . ARG A 1 204 ? -12.375 12.047 14.252 1.00 87.62 204 ARG A CA 1
ATOM 1478 C C . ARG A 1 204 ? -13.122 13.371 14.124 1.00 87.62 204 ARG A C 1
ATOM 1480 O O . ARG A 1 204 ? -13.330 14.027 15.148 1.00 87.62 204 ARG A O 1
ATOM 1487 N N . LEU A 1 205 ? -13.541 13.731 12.909 1.00 92.12 205 LEU A N 1
ATOM 1488 C CA . LEU A 1 205 ? -14.410 14.880 12.636 1.00 92.12 205 LEU A CA 1
ATOM 1489 C C . LEU A 1 205 ? -15.796 14.701 13.274 1.00 92.12 205 LEU A C 1
ATOM 1491 O O . LEU A 1 205 ? -16.370 15.662 13.772 1.00 92.12 205 LEU A O 1
ATOM 1495 N N . ALA A 1 206 ? -16.291 13.465 13.364 1.00 92.31 206 ALA A N 1
ATOM 1496 C CA . ALA A 1 206 ? -17.523 13.122 14.076 1.00 92.31 206 ALA A CA 1
ATOM 1497 C C . ALA A 1 206 ? -17.359 12.997 15.611 1.00 92.31 206 ALA A C 1
ATOM 1499 O O . ALA A 1 206 ? -18.274 12.525 16.290 1.00 92.31 206 ALA A O 1
ATOM 1500 N N . GLY A 1 207 ? -16.199 13.357 16.177 1.00 89.88 207 GLY A N 1
ATOM 1501 C CA . GLY A 1 207 ? -15.923 13.244 17.618 1.00 89.88 207 GLY A CA 1
ATOM 1502 C C . GLY A 1 207 ? -15.776 11.802 18.128 1.00 89.88 207 GLY A C 1
ATOM 1503 O O . GLY A 1 207 ? -15.925 11.540 19.324 1.00 89.88 207 GLY A O 1
ATOM 1504 N N . ARG A 1 208 ? -15.506 10.849 17.230 1.00 88.62 208 ARG A N 1
ATOM 1505 C CA . ARG A 1 208 ? -15.334 9.418 17.516 1.00 88.62 208 ARG A CA 1
ATOM 1506 C C . ARG A 1 208 ? -13.888 8.993 17.248 1.00 88.62 208 ARG A C 1
ATOM 1508 O O . ARG A 1 208 ? -13.210 9.567 16.403 1.00 88.62 208 ARG A O 1
ATOM 1515 N N . ASN A 1 209 ? -13.430 7.957 17.941 1.00 85.94 209 ASN A N 1
ATOM 1516 C CA . ASN A 1 209 ? -12.190 7.253 17.631 1.00 85.94 209 ASN A CA 1
ATOM 1517 C C . ASN A 1 209 ? -12.520 5.873 17.051 1.00 85.94 209 ASN A C 1
ATOM 1519 O O . ASN A 1 209 ? -13.422 5.179 17.533 1.00 85.94 209 ASN A O 1
ATOM 1523 N N . LEU A 1 210 ? -11.791 5.495 15.999 1.00 84.12 210 LEU A N 1
ATOM 1524 C CA . LEU A 1 210 ? -11.894 4.190 15.357 1.00 84.12 210 LEU A CA 1
ATOM 1525 C C . LEU A 1 210 ? -10.838 3.263 15.970 1.00 84.12 210 LEU A C 1
ATOM 1527 O O . LEU A 1 210 ? -9.645 3.462 15.745 1.00 84.12 210 LEU A O 1
ATOM 1531 N N . TYR A 1 211 ? -11.277 2.267 16.736 1.00 82.50 211 TYR A N 1
ATOM 1532 C CA . TYR A 1 211 ? -10.411 1.197 17.223 1.00 82.50 211 TYR A CA 1
ATOM 1533 C C . TYR A 1 211 ? -10.740 -0.085 16.466 1.00 82.50 211 TYR A C 1
ATOM 1535 O O . TYR A 1 211 ? -11.906 -0.468 16.343 1.00 82.50 211 TYR A O 1
ATOM 1543 N N . VAL A 1 212 ? -9.701 -0.718 15.926 1.00 83.69 212 VAL A N 1
ATOM 1544 C CA . VAL A 1 212 ? -9.801 -2.022 15.275 1.00 83.69 212 VAL A CA 1
ATOM 1545 C C . VAL A 1 212 ? -9.227 -3.037 16.251 1.00 83.69 212 VAL A C 1
ATOM 1547 O O . VAL A 1 212 ? -8.014 -3.120 16.424 1.00 83.69 212 VAL A O 1
ATOM 1550 N N . GLU A 1 213 ? -10.109 -3.764 16.928 1.00 83.38 213 GLU A N 1
ATOM 1551 C CA . GLU A 1 213 ? -9.736 -4.925 17.731 1.00 83.38 213 GLU A CA 1
ATOM 1552 C C . GLU A 1 213 ? -9.757 -6.149 16.811 1.00 83.38 213 GLU A C 1
ATOM 1554 O O . GLU A 1 213 ? -10.794 -6.473 16.229 1.00 83.38 213 GLU A O 1
ATOM 1559 N N . VAL A 1 214 ? -8.603 -6.795 16.645 1.00 83.50 214 VAL A N 1
ATOM 1560 C CA . VAL A 1 214 ? -8.467 -8.046 15.887 1.00 83.50 214 VAL A CA 1
ATOM 1561 C C . VAL A 1 214 ? -8.337 -9.183 16.894 1.00 83.50 214 VAL A C 1
ATOM 1563 O O . VAL A 1 214 ? -7.495 -9.117 17.791 1.00 83.50 214 VAL A O 1
ATOM 1566 N N . GLY A 1 215 ? -9.177 -10.216 16.785 1.00 86.75 215 GLY A N 1
ATOM 1567 C CA . GLY A 1 215 ? -9.082 -11.381 17.665 1.00 86.75 215 GLY A CA 1
ATOM 1568 C C . GLY A 1 215 ? -7.824 -12.214 17.381 1.00 86.75 215 GLY A C 1
ATOM 1569 O O . GLY A 1 215 ? -7.414 -12.352 16.232 1.00 86.75 215 GLY A O 1
ATOM 1570 N N . ALA A 1 216 ? -7.238 -12.851 18.401 1.00 84.31 216 ALA A N 1
ATOM 1571 C CA . ALA A 1 216 ? -5.996 -13.631 18.258 1.00 84.31 216 ALA A CA 1
ATOM 1572 C C . ALA A 1 216 ? -6.101 -14.813 17.266 1.00 84.31 216 ALA A C 1
ATOM 1574 O O . ALA A 1 216 ? -5.122 -15.211 16.633 1.00 84.31 216 ALA A O 1
ATOM 1575 N N . ARG A 1 217 ? -7.295 -15.401 17.111 1.00 83.75 217 ARG A N 1
ATOM 1576 C CA . ARG A 1 217 ? -7.539 -16.455 16.113 1.00 83.75 217 ARG A CA 1
ATOM 1577 C C . ARG A 1 217 ? -7.675 -15.892 14.700 1.00 83.75 217 ARG A C 1
ATOM 1579 O O . ARG A 1 217 ? -7.175 -16.505 13.758 1.00 83.75 217 ARG A O 1
ATOM 1586 N N . GLU A 1 218 ? -8.315 -14.734 14.561 1.00 87.38 218 GLU A N 1
ATOM 1587 C CA . GLU A 1 218 ? -8.448 -14.021 13.285 1.00 87.38 218 GLU A CA 1
ATOM 1588 C C . GLU A 1 218 ? -7.088 -13.528 12.789 1.00 87.38 218 GLU A C 1
ATOM 1590 O O . GLU A 1 218 ? -6.822 -13.582 11.593 1.00 87.38 218 GLU A O 1
ATOM 1595 N N . GLU A 1 219 ? -6.193 -13.142 13.700 1.00 89.12 219 GLU A N 1
ATOM 1596 C CA . GLU A 1 219 ? -4.825 -12.735 13.377 1.00 89.12 219 GLU A CA 1
ATOM 1597 C C . GLU A 1 219 ? -4.076 -13.811 12.574 1.00 89.12 219 GLU A C 1
ATOM 1599 O O . GLU A 1 219 ? -3.458 -13.513 11.551 1.00 89.12 219 GLU A O 1
ATOM 1604 N N . LYS A 1 220 ? -4.186 -15.087 12.970 1.00 91.94 220 LYS A N 1
ATOM 1605 C CA . LYS A 1 220 ? -3.550 -16.199 12.240 1.00 91.94 220 LYS A CA 1
ATOM 1606 C C . LYS A 1 220 ? -4.103 -16.335 10.823 1.00 91.94 220 LYS A C 1
ATOM 1608 O O . LYS A 1 220 ? -3.334 -16.481 9.876 1.00 91.94 220 LYS A O 1
ATOM 1613 N N . TRP A 1 221 ? -5.425 -16.273 10.670 1.00 95.06 221 TRP A N 1
ATOM 1614 C CA . TRP A 1 221 ? -6.068 -16.346 9.355 1.00 95.06 221 TRP A CA 1
ATOM 1615 C C . TRP A 1 221 ? -5.700 -15.158 8.470 1.00 95.06 221 TRP A C 1
ATOM 1617 O O . TRP A 1 221 ? -5.472 -15.348 7.277 1.00 95.06 221 TRP A O 1
ATOM 1627 N N . TRP A 1 222 ? -5.559 -13.964 9.047 1.00 94.00 222 TRP A N 1
ATOM 1628 C CA . TRP A 1 222 ? -5.065 -12.786 8.342 1.00 94.00 222 TRP A CA 1
ATOM 1629 C C . TRP A 1 222 ? -3.650 -12.983 7.805 1.00 94.00 222 TRP A C 1
ATOM 1631 O O . TRP A 1 222 ? -3.400 -12.663 6.646 1.00 94.00 222 TRP A O 1
ATOM 1641 N N . TRP A 1 223 ? -2.743 -13.576 8.584 1.00 94.38 223 TRP A N 1
ATOM 1642 C CA . TRP A 1 223 ? -1.400 -13.902 8.098 1.00 94.38 223 TRP A CA 1
ATOM 1643 C C . TRP A 1 223 ? -1.416 -14.895 6.935 1.00 94.38 223 TRP A C 1
ATOM 1645 O O . TRP A 1 223 ? -0.720 -14.680 5.942 1.00 94.38 223 TRP A O 1
ATOM 1655 N N . PHE A 1 224 ? -2.244 -15.942 7.006 1.00 96.00 224 PHE A N 1
ATOM 1656 C CA . PHE A 1 224 ? -2.406 -16.874 5.886 1.00 96.00 224 PHE A CA 1
ATOM 1657 C C . PHE A 1 224 ? -3.020 -16.202 4.653 1.00 96.00 224 PHE A C 1
ATOM 1659 O O . PHE A 1 224 ? -2.561 -16.449 3.540 1.00 96.00 224 PHE A O 1
ATOM 1666 N N . ALA A 1 225 ? -4.011 -15.326 4.833 1.00 94.81 225 ALA A N 1
ATOM 1667 C CA . ALA A 1 225 ? -4.615 -14.566 3.743 1.00 94.81 225 ALA A CA 1
ATOM 1668 C C . ALA A 1 225 ? -3.603 -13.613 3.086 1.00 94.81 225 ALA A C 1
ATOM 1670 O O . ALA A 1 225 ? -3.524 -13.558 1.860 1.00 94.81 225 ALA A O 1
ATOM 1671 N N . LEU A 1 226 ? -2.785 -12.916 3.883 1.00 93.94 226 LEU A N 1
ATOM 1672 C CA . LEU A 1 226 ? -1.712 -12.049 3.393 1.00 93.94 226 LEU A CA 1
ATOM 1673 C C . LEU A 1 226 ? -0.645 -12.843 2.637 1.00 93.94 226 LEU A C 1
ATOM 1675 O O . LEU A 1 226 ? -0.242 -12.434 1.549 1.00 93.94 226 LEU A O 1
ATOM 1679 N N . LEU A 1 227 ? -0.228 -13.996 3.165 1.00 96.06 227 LEU A N 1
ATOM 1680 C CA . LEU A 1 227 ? 0.715 -14.885 2.487 1.00 96.06 227 LEU A CA 1
ATOM 1681 C C . LEU A 1 227 ? 0.135 -15.415 1.169 1.00 96.06 227 LEU A C 1
ATOM 1683 O O . LEU A 1 227 ? 0.815 -15.407 0.146 1.00 96.06 227 LEU A O 1
ATOM 1687 N N . GLY A 1 228 ? -1.133 -15.826 1.166 1.00 96.56 228 GLY A N 1
ATOM 1688 C CA . GLY A 1 228 ? -1.836 -16.255 -0.040 1.00 96.56 228 GLY A CA 1
ATOM 1689 C C . GLY A 1 228 ? -1.912 -15.144 -1.089 1.00 96.56 228 GLY A C 1
ATOM 1690 O O . GLY A 1 228 ? -1.527 -15.357 -2.236 1.00 96.56 228 GLY A O 1
ATOM 1691 N N . ALA A 1 229 ? -2.330 -13.937 -0.696 1.00 94.94 229 ALA A N 1
ATOM 1692 C CA . ALA A 1 229 ? -2.386 -12.772 -1.580 1.00 94.94 229 ALA A CA 1
ATOM 1693 C C . ALA A 1 229 ? -1.004 -12.413 -2.147 1.00 94.94 229 ALA A C 1
ATOM 1695 O O . ALA A 1 229 ? -0.878 -12.101 -3.332 1.00 94.94 229 ALA A O 1
ATOM 1696 N N . PHE A 1 230 ? 0.040 -12.516 -1.324 1.00 95.06 230 PHE A N 1
ATOM 1697 C CA . PHE A 1 230 ? 1.424 -12.320 -1.737 1.00 95.06 230 PHE A CA 1
ATOM 1698 C C . PHE A 1 230 ? 1.861 -13.335 -2.801 1.00 95.06 230 PHE A C 1
ATOM 1700 O O . PHE A 1 230 ? 2.389 -12.938 -3.840 1.00 95.06 230 PHE A O 1
ATOM 1707 N N . LEU A 1 231 ? 1.591 -14.627 -2.590 1.00 95.88 231 LEU A N 1
ATOM 1708 C CA . LEU A 1 231 ? 1.922 -15.681 -3.553 1.00 95.88 231 LEU A CA 1
ATOM 1709 C C . LEU A 1 231 ? 1.139 -15.526 -4.863 1.00 95.88 231 LEU A C 1
ATOM 1711 O O . LEU A 1 231 ? 1.723 -15.630 -5.940 1.00 95.88 231 LEU A O 1
ATOM 1715 N N . VAL A 1 232 ? -0.158 -15.214 -4.790 1.00 95.19 232 VAL A N 1
ATOM 1716 C CA . VAL A 1 232 ? -0.998 -14.961 -5.974 1.00 95.19 232 VAL A CA 1
ATOM 1717 C C . VAL A 1 232 ? -0.473 -13.768 -6.773 1.00 95.19 232 VAL A C 1
ATOM 1719 O O . VAL A 1 232 ? -0.335 -13.857 -7.994 1.00 95.19 232 VAL A O 1
ATOM 1722 N N . ASN A 1 233 ? -0.127 -12.668 -6.099 1.00 94.31 233 ASN A N 1
ATOM 1723 C CA . ASN A 1 233 ? 0.472 -11.504 -6.746 1.00 94.31 233 ASN A CA 1
ATOM 1724 C C . ASN A 1 233 ? 1.812 -11.841 -7.403 1.00 94.31 233 ASN A C 1
ATOM 1726 O O . ASN A 1 233 ? 2.089 -11.393 -8.512 1.00 94.31 233 ASN A O 1
ATOM 1730 N N . TRP A 1 234 ? 2.640 -12.652 -6.749 1.00 93.38 234 TRP A N 1
ATOM 1731 C CA . TRP A 1 234 ? 3.927 -13.038 -7.309 1.00 93.38 234 TRP A CA 1
ATOM 1732 C C . TRP A 1 234 ? 3.776 -13.903 -8.566 1.00 93.38 234 TRP A C 1
ATOM 1734 O O . TRP A 1 234 ? 4.423 -13.631 -9.576 1.00 93.38 234 TRP A O 1
ATOM 1744 N N . VAL A 1 235 ? 2.849 -14.867 -8.558 1.00 94.50 235 VAL A N 1
ATOM 1745 C CA . VAL A 1 235 ? 2.499 -15.654 -9.753 1.00 94.50 235 VAL A CA 1
ATOM 1746 C C . VAL A 1 235 ? 1.976 -14.752 -10.874 1.00 94.50 235 VAL A C 1
ATOM 1748 O O . VAL A 1 235 ? 2.330 -14.959 -12.035 1.00 94.50 235 VAL A O 1
ATOM 1751 N N . TYR A 1 236 ? 1.164 -13.741 -10.549 1.00 93.75 236 TYR A N 1
ATOM 1752 C CA . TYR A 1 236 ? 0.703 -12.749 -11.522 1.00 93.75 236 TYR A 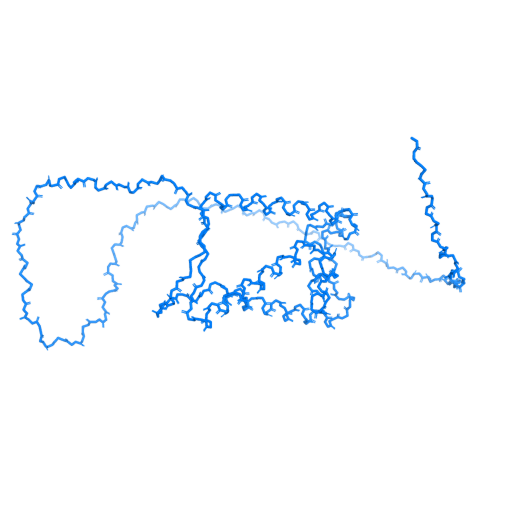CA 1
ATOM 1753 C C . TYR A 1 236 ? 1.875 -11.999 -12.167 1.00 93.75 236 TYR A C 1
ATOM 1755 O O . TYR A 1 236 ? 1.956 -11.961 -13.392 1.00 93.75 236 TYR A O 1
ATOM 1763 N N . LEU A 1 237 ? 2.803 -11.461 -11.368 1.00 90.06 237 LEU A N 1
ATOM 1764 C CA . LEU A 1 237 ? 3.970 -10.729 -11.873 1.00 90.06 237 LEU A CA 1
ATOM 1765 C C . LEU A 1 237 ? 4.848 -11.613 -12.759 1.00 90.06 237 LEU A C 1
ATOM 1767 O O . LEU A 1 237 ? 5.259 -11.196 -13.841 1.00 90.06 237 LEU A O 1
ATOM 1771 N N . TRP A 1 238 ? 5.062 -12.863 -12.343 1.00 91.44 238 TRP A N 1
ATOM 1772 C CA . TRP A 1 238 ? 5.840 -13.817 -13.123 1.00 91.44 238 TRP A CA 1
ATOM 1773 C C . TRP A 1 238 ? 5.191 -14.127 -14.477 1.00 91.44 238 TRP A C 1
ATOM 1775 O O . TRP A 1 238 ? 5.880 -14.178 -15.493 1.00 91.44 238 TRP A O 1
ATOM 1785 N N . ARG A 1 239 ? 3.858 -14.263 -14.521 1.00 92.75 239 ARG A N 1
ATOM 1786 C CA . ARG A 1 239 ? 3.113 -14.462 -15.775 1.00 92.75 239 ARG A CA 1
ATOM 1787 C C . ARG A 1 239 ? 3.046 -13.217 -16.652 1.00 92.75 239 ARG A C 1
ATOM 1789 O O . ARG A 1 239 ? 3.005 -13.347 -17.871 1.00 92.75 239 ARG A O 1
ATOM 1796 N N . ALA A 1 240 ? 2.986 -12.037 -16.047 1.00 88.44 240 ALA A N 1
ATOM 1797 C CA . ALA A 1 240 ? 2.903 -10.772 -16.764 1.00 88.44 240 ALA A CA 1
ATOM 1798 C C . ALA A 1 240 ? 4.256 -10.338 -17.358 1.00 88.44 240 ALA A C 1
ATOM 1800 O O . ALA A 1 240 ? 4.269 -9.495 -18.252 1.00 88.44 240 ALA A O 1
ATOM 1801 N N . GLY A 1 241 ? 5.371 -10.916 -16.892 1.00 82.62 241 GLY A N 1
ATOM 1802 C CA . GLY A 1 241 ? 6.719 -10.569 -17.355 1.00 82.62 241 GLY A CA 1
ATOM 1803 C C . GLY A 1 241 ? 7.122 -9.138 -16.991 1.00 82.62 241 GLY A C 1
ATOM 1804 O O . GLY A 1 241 ? 7.821 -8.487 -17.766 1.00 82.62 241 GLY A O 1
ATOM 1805 N N . VAL A 1 242 ? 6.610 -8.640 -15.859 1.00 70.50 242 VAL A N 1
ATOM 1806 C CA . VAL A 1 242 ? 6.864 -7.287 -15.328 1.00 70.50 242 VAL A CA 1
ATOM 1807 C C . VAL A 1 242 ? 8.126 -7.267 -14.484 1.00 70.50 242 VAL A C 1
ATOM 1809 O O . VAL A 1 242 ? 8.309 -8.227 -13.707 1.00 70.50 242 VAL A O 1
#